Protein AF-A0AB34J7N4-F1 (afdb_monomer_lite)

Sequence (214 aa):
MLGHKPQHRGGVWRSAADDECRCRQRGPLNADFAILARRRWYDCAWAQWRAFSEVYGFDPIVTRAQAVQQPDLLATSLGLFLLWVYPRIHGKGRADAHPRSVLTNYPGAVARVLRRDHKLPTPRASTYEAEAKGLLRGYKRVYGTLALAPKRRQPMTRSLWQRIEALQPNQPLSGRSPWMSCHAHLDVVGRRLGRVLSATAHRLGEIVAYSDEI

Radius of gyration: 23.56 Å; chains: 1; bounding box: 57×58×56 Å

pLDDT: mean 72.09, std 19.29, range [25.44, 93.75]

Secondary structure (DSSP, 8-state):
---------------HHHHHT-----S---HHHHHHHHHHHHHHHHHHHHHHHHHHT--SS--HHHHHH-HHHHHHHHHHHHHHHGGG--BTTBSS--HHHHHHHTHHHHHHHHHHHS---PPPHHHHHHHHHHHHHHHHHHH-GGGGS--PPPP--HHHHHHHHTPPTTPPPTTS-----TTHHHHHHHHHHHHHHHHH---HHHHHHHHS--

Organism: Prymnesium parvum (NCBI:txid97485)

Foldseek 3Di:
DDDDDDDPDPDPPPDPLVVVPPDDDDDDDDPVNVVVNLVSLLVSLLVLLVVLCVVVVHDSQDAQVRCVVCVLVLLLSLLVSLVVCFCVDQPDVGRGHDSVCSLCRHSVSSQVCCCPVVVHDHDDSVRSVVSNVVVVVVCCVVPNPVVPPPPPPPPCDPVNLVVVVPDDAQDDDPPDGGHHCPPVVVSVVVNVVVVCCNVVVDDPVVVVVVVVVD

Structure (mmCIF, N/CA/C/O backbone):
data_AF-A0AB34J7N4-F1
#
_entry.id   AF-A0AB34J7N4-F1
#
loop_
_atom_site.group_PDB
_atom_site.id
_atom_site.type_symbol
_atom_site.label_atom_id
_atom_site.label_alt_id
_atom_site.label_comp_id
_atom_site.label_asym_id
_atom_site.label_entity_id
_atom_site.label_seq_id
_atom_site.pdbx_PDB_ins_code
_atom_site.Cartn_x
_atom_site.Cartn_y
_atom_site.Cartn_z
_atom_site.occupancy
_atom_site.B_iso_or_equiv
_atom_site.auth_seq_id
_atom_site.auth_comp_id
_atom_site.auth_asym_id
_atom_site.auth_atom_id
_atom_site.pdbx_PDB_model_num
ATOM 1 N N . MET A 1 1 ? -27.424 -25.665 -11.441 1.00 40.03 1 MET A N 1
ATOM 2 C CA . MET A 1 1 ? -26.367 -25.268 -10.488 1.00 40.03 1 MET A CA 1
ATOM 3 C C . MET A 1 1 ? -25.035 -25.349 -11.201 1.00 40.03 1 MET A C 1
ATOM 5 O O . MET A 1 1 ? -24.700 -26.443 -11.615 1.00 40.03 1 MET A O 1
ATOM 9 N N . LEU A 1 2 ? -24.340 -24.227 -11.393 1.00 28.67 2 LEU A N 1
ATOM 10 C CA . LEU A 1 2 ? -22.879 -24.118 -11.522 1.00 28.67 2 LEU A CA 1
ATOM 11 C C . LEU A 1 2 ? -22.563 -22.619 -11.624 1.00 28.67 2 LEU A C 1
ATOM 13 O O . LEU A 1 2 ? -23.075 -21.919 -12.493 1.00 28.67 2 LEU A O 1
ATOM 17 N N . GLY A 1 3 ? -21.832 -22.120 -10.628 1.00 28.59 3 GLY A N 1
ATOM 18 C CA . GLY A 1 3 ? -21.637 -20.698 -10.377 1.00 28.59 3 GLY A CA 1
ATOM 19 C C . GLY A 1 3 ? -20.692 -20.034 -11.374 1.00 28.59 3 GLY A C 1
ATOM 20 O O . GLY A 1 3 ? -19.558 -20.468 -11.568 1.00 28.59 3 GLY A O 1
ATOM 21 N N . HIS A 1 4 ? -21.148 -18.921 -11.942 1.00 25.81 4 HIS A N 1
ATOM 22 C CA . HIS A 1 4 ? -20.302 -17.960 -12.637 1.00 25.81 4 HIS A CA 1
ATOM 23 C C . HIS A 1 4 ? -19.484 -17.168 -11.603 1.00 25.81 4 HIS A C 1
ATOM 25 O O . HIS A 1 4 ? -20.021 -16.332 -10.880 1.00 25.81 4 HIS A O 1
ATOM 31 N N . LYS A 1 5 ? -18.171 -17.417 -11.528 1.00 29.12 5 LYS A N 1
ATOM 32 C CA . LYS A 1 5 ? -17.221 -16.494 -10.884 1.00 29.12 5 LYS A CA 1
ATOM 33 C C . LYS A 1 5 ? -16.986 -15.294 -11.815 1.00 29.12 5 LYS A C 1
ATOM 35 O O . LYS A 1 5 ? -16.617 -15.521 -12.970 1.00 29.12 5 LYS A O 1
ATOM 40 N N . PRO A 1 6 ? -17.124 -14.040 -11.355 1.00 28.44 6 PRO A N 1
ATOM 41 C CA . PRO A 1 6 ? -16.699 -12.892 -12.140 1.00 28.44 6 PRO A CA 1
ATOM 42 C C . PRO A 1 6 ? -15.165 -12.834 -12.184 1.00 28.44 6 PRO A C 1
ATOM 44 O O . PRO A 1 6 ? -14.475 -12.837 -11.164 1.00 28.44 6 PRO A O 1
ATOM 47 N N . GLN A 1 7 ? -14.628 -12.823 -13.404 1.00 28.67 7 GLN A N 1
ATOM 48 C CA . GLN A 1 7 ? -13.213 -12.625 -13.700 1.00 28.67 7 GLN A CA 1
ATOM 49 C C . GLN A 1 7 ? -12.843 -11.162 -13.433 1.00 28.67 7 GLN A C 1
ATOM 51 O O . GLN A 1 7 ? -13.185 -10.274 -14.214 1.00 28.67 7 GLN A O 1
ATOM 56 N N . HIS A 1 8 ? -12.107 -10.900 -12.353 1.00 25.70 8 HIS A N 1
ATOM 57 C CA . HIS A 1 8 ? -11.473 -9.601 -12.146 1.00 25.70 8 HIS A CA 1
ATOM 58 C C . HIS A 1 8 ? -10.354 -9.406 -13.180 1.00 25.70 8 HIS A C 1
ATOM 60 O O . HIS A 1 8 ? -9.261 -9.964 -13.072 1.00 25.70 8 HIS A O 1
ATOM 66 N N . ARG A 1 9 ? -10.650 -8.605 -14.209 1.00 28.89 9 ARG A N 1
ATOM 67 C CA . ARG A 1 9 ? -9.675 -8.068 -15.161 1.00 28.89 9 ARG A CA 1
ATOM 68 C C . ARG A 1 9 ? -8.726 -7.134 -14.408 1.00 28.89 9 ARG A C 1
ATOM 70 O O . ARG A 1 9 ? -9.116 -6.048 -13.993 1.00 28.89 9 ARG A O 1
ATOM 77 N N . GLY A 1 10 ? -7.473 -7.554 -14.251 1.00 26.64 10 GLY A N 1
ATOM 78 C CA . GLY A 1 10 ? -6.375 -6.707 -13.787 1.00 26.64 10 GLY A CA 1
ATOM 79 C C . GLY A 1 10 ? -6.001 -5.671 -14.845 1.00 26.64 10 GLY A C 1
ATOM 80 O O . GLY A 1 10 ? -4.992 -5.817 -15.531 1.00 26.64 10 GLY A O 1
ATOM 81 N N . GLY A 1 11 ? -6.834 -4.643 -14.997 1.00 25.44 11 GLY A N 1
ATOM 82 C CA . GLY A 1 11 ? -6.467 -3.418 -15.692 1.00 25.44 11 GLY A CA 1
ATOM 83 C C . GLY A 1 11 ? -5.431 -2.672 -14.858 1.00 25.44 11 GLY A C 1
ATOM 84 O O . GLY A 1 11 ? -5.666 -2.360 -13.692 1.00 25.44 11 GLY A O 1
ATOM 85 N N . VAL A 1 12 ? -4.268 -2.395 -15.444 1.00 28.50 12 VAL A N 1
ATOM 86 C CA . VAL A 1 12 ? -3.367 -1.368 -14.919 1.00 28.50 12 VAL A CA 1
ATOM 87 C C . VAL A 1 12 ? -4.094 -0.044 -15.115 1.00 28.50 12 VAL A C 1
ATOM 89 O O . VAL A 1 12 ? -4.053 0.536 -16.198 1.00 28.50 12 VAL A O 1
ATOM 92 N N . TRP A 1 13 ? -4.803 0.401 -14.083 1.00 25.98 13 TRP A N 1
ATOM 93 C CA . TRP A 1 13 ? -5.306 1.761 -13.995 1.00 25.98 13 TRP A CA 1
ATOM 94 C C . TRP A 1 13 ? -4.088 2.684 -13.920 1.00 25.98 13 TRP A C 1
ATOM 96 O O . TRP A 1 13 ? -3.558 2.933 -12.842 1.00 25.98 13 TRP A O 1
ATOM 106 N N . ARG A 1 14 ? -3.601 3.162 -15.070 1.00 28.23 14 ARG A N 1
ATOM 107 C CA . ARG A 1 14 ? -2.961 4.478 -15.093 1.00 28.23 14 ARG A CA 1
ATOM 108 C C . ARG A 1 14 ? -4.101 5.454 -14.883 1.00 28.23 14 ARG A C 1
ATOM 110 O O . ARG A 1 14 ? -4.866 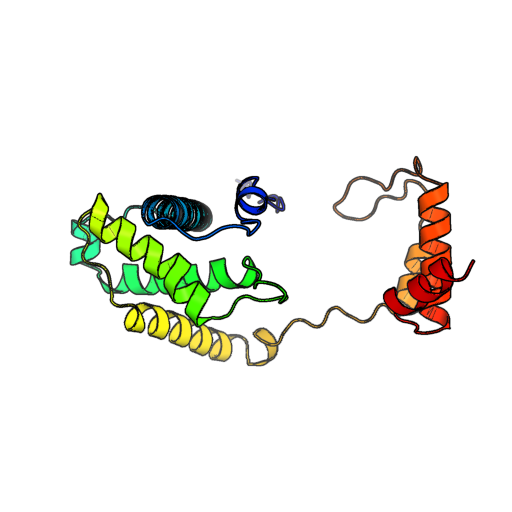5.715 -15.810 1.00 28.23 14 ARG A O 1
ATOM 117 N N . SER A 1 15 ? -4.288 5.880 -13.642 1.00 30.33 15 SER A N 1
ATOM 118 C CA . SER A 1 15 ? -5.220 6.959 -13.372 1.00 30.33 15 SER A CA 1
ATOM 119 C C . SER A 1 15 ? -4.643 8.212 -14.019 1.00 30.33 15 SER A C 1
ATOM 121 O O . SER A 1 15 ? -3.472 8.522 -13.812 1.00 30.33 15 SER A O 1
ATOM 123 N N . ALA A 1 16 ? -5.450 8.958 -14.770 1.00 28.64 16 ALA A N 1
ATOM 124 C CA . ALA A 1 16 ? -5.083 10.300 -15.224 1.00 28.64 16 ALA A CA 1
ATOM 125 C C . ALA A 1 16 ? -4.660 11.220 -14.048 1.00 28.64 16 ALA A C 1
ATOM 127 O O . ALA A 1 16 ? -3.951 12.202 -14.251 1.00 28.64 16 ALA A O 1
ATOM 128 N N . ALA A 1 17 ? -5.009 10.855 -12.804 1.00 33.09 17 ALA A N 1
ATOM 129 C CA . ALA A 1 17 ? -4.554 11.520 -11.585 1.00 33.09 17 ALA A CA 1
ATOM 130 C C . ALA A 1 17 ? -3.043 11.367 -11.298 1.00 33.09 17 ALA A C 1
ATOM 132 O O . ALA A 1 17 ? -2.474 12.206 -10.596 1.00 33.09 17 ALA A O 1
ATOM 133 N N . ASP A 1 18 ? -2.381 10.329 -11.826 1.00 34.91 18 ASP A N 1
ATOM 134 C CA . ASP A 1 18 ? -0.949 10.090 -11.589 1.00 34.91 18 ASP A CA 1
ATOM 135 C C . ASP A 1 18 ? -0.061 11.060 -12.393 1.00 34.91 18 ASP A C 1
ATOM 137 O O . ASP A 1 18 ? 1.028 11.426 -11.940 1.00 34.91 18 ASP A O 1
ATOM 141 N N . ASP A 1 19 ? -0.542 11.545 -13.545 1.00 34.56 19 ASP A N 1
ATOM 142 C CA . ASP A 1 19 ? 0.166 12.540 -14.360 1.00 34.56 19 ASP A CA 1
ATOM 143 C C . ASP A 1 19 ? -0.074 13.981 -13.869 1.00 34.56 19 ASP A C 1
ATOM 145 O O . ASP A 1 19 ? 0.845 14.805 -13.906 1.00 34.56 19 ASP A O 1
ATOM 149 N N . GLU A 1 20 ? -1.243 14.282 -13.289 1.00 35.50 20 GLU A N 1
ATOM 150 C CA . GLU A 1 20 ? -1.537 15.605 -12.704 1.00 35.50 20 GLU A CA 1
ATOM 151 C C . GLU A 1 20 ? -0.783 15.896 -11.395 1.00 35.50 20 GLU A C 1
ATOM 153 O O . GLU A 1 20 ? -0.641 17.055 -10.994 1.00 35.50 20 GLU A O 1
ATOM 158 N N . CYS A 1 21 ? -0.238 14.873 -10.732 1.00 36.84 21 CYS A N 1
ATOM 159 C CA . CYS A 1 21 ? 0.525 15.030 -9.491 1.00 36.84 21 CYS A CA 1
ATOM 160 C C . CYS A 1 21 ? 2.026 15.337 -9.696 1.00 36.84 21 CYS A C 1
ATOM 162 O O . CYS A 1 21 ? 2.768 15.476 -8.714 1.00 36.84 21 CYS A O 1
ATOM 164 N N . ARG A 1 22 ? 2.504 15.524 -10.939 1.00 35.69 22 ARG A N 1
ATOM 165 C CA . ARG A 1 22 ? 3.857 16.054 -11.213 1.00 35.69 22 ARG A CA 1
ATOM 166 C C . ARG A 1 22 ? 3.900 17.578 -11.086 1.00 35.69 22 ARG A C 1
ATOM 168 O O . ARG A 1 22 ? 3.893 18.312 -12.070 1.00 35.69 22 ARG A O 1
ATOM 175 N N . CYS A 1 23 ? 4.045 18.076 -9.860 1.00 35.78 23 CYS A N 1
ATOM 176 C CA . CYS A 1 23 ? 4.355 19.489 -9.632 1.00 35.78 23 CYS A CA 1
ATOM 177 C C . CYS A 1 23 ? 5.771 19.843 -10.136 1.00 35.78 23 CYS A C 1
ATOM 179 O O . CYS A 1 23 ? 6.780 19.579 -9.475 1.00 35.78 23 CYS A O 1
ATOM 181 N N . ARG A 1 24 ? 5.827 20.482 -11.309 1.00 33.22 24 ARG A N 1
ATOM 182 C CA . ARG A 1 24 ? 6.970 21.238 -11.845 1.00 33.22 24 ARG A CA 1
ATOM 183 C C . ARG A 1 24 ? 7.230 22.457 -10.939 1.00 33.22 24 ARG A C 1
ATOM 185 O O . ARG A 1 24 ? 6.305 23.195 -10.623 1.00 33.22 24 ARG A O 1
ATOM 192 N N . GLN A 1 25 ? 8.473 22.653 -10.492 1.00 42.25 25 GLN A N 1
ATOM 193 C CA . GLN A 1 25 ? 8.900 23.808 -9.682 1.00 42.25 25 GLN A CA 1
ATOM 194 C C . GLN A 1 25 ? 9.190 25.038 -10.556 1.00 42.25 25 GLN A C 1
ATOM 196 O O . GLN A 1 25 ? 9.838 24.872 -11.588 1.00 42.25 25 GLN A O 1
ATOM 201 N N . ARG A 1 26 ? 8.820 26.245 -10.085 1.00 34.06 26 ARG A N 1
ATOM 202 C CA . ARG A 1 26 ? 9.598 27.513 -10.139 1.00 34.06 26 ARG A CA 1
ATOM 203 C C . ARG A 1 26 ? 8.819 28.662 -9.458 1.00 34.06 26 ARG A C 1
ATOM 205 O O . ARG A 1 26 ? 7.656 28.859 -9.779 1.00 34.06 26 ARG A O 1
ATOM 212 N N . GLY A 1 27 ? 9.476 29.427 -8.574 1.00 33.66 27 GLY A N 1
ATOM 213 C CA . GLY A 1 27 ? 9.017 30.740 -8.069 1.00 33.66 27 GLY A CA 1
ATOM 214 C C . GLY A 1 27 ? 8.740 30.831 -6.552 1.00 33.66 27 GLY A C 1
ATOM 215 O O . GLY A 1 27 ? 8.373 29.818 -5.953 1.00 33.66 27 GLY A O 1
ATOM 216 N N . PRO A 1 28 ? 8.935 32.011 -5.915 1.00 41.91 28 PRO A N 1
ATOM 217 C CA . PRO A 1 28 ? 8.739 32.200 -4.476 1.00 41.91 28 PRO A CA 1
ATOM 218 C C . PRO A 1 28 ? 7.260 32.008 -4.103 1.00 41.91 28 PRO A C 1
ATOM 220 O O . PRO A 1 28 ? 6.355 32.482 -4.784 1.00 41.91 28 PRO A O 1
ATOM 223 N N . LEU A 1 29 ? 7.022 31.232 -3.045 1.00 46.34 29 LEU A N 1
ATOM 224 C CA . LEU A 1 29 ? 5.713 30.688 -2.682 1.00 46.34 29 LEU A CA 1
ATOM 225 C C . LEU A 1 29 ? 4.870 31.721 -1.917 1.00 46.34 29 LEU A C 1
ATOM 227 O O . LEU A 1 29 ? 5.058 31.895 -0.715 1.00 46.34 29 LEU A O 1
ATOM 231 N N . ASN A 1 30 ? 3.894 32.347 -2.580 1.00 53.34 30 ASN A N 1
ATOM 232 C CA . ASN A 1 30 ? 2.809 33.049 -1.882 1.00 53.34 30 ASN A CA 1
ATOM 233 C C . ASN A 1 30 ? 1.938 32.043 -1.102 1.00 53.34 30 ASN A C 1
ATOM 235 O O . ASN A 1 30 ? 1.730 30.906 -1.544 1.00 53.34 30 ASN A O 1
ATOM 239 N N . ALA A 1 31 ? 1.403 32.467 0.049 1.00 55.25 31 ALA A N 1
ATOM 240 C CA . ALA A 1 31 ? 0.595 31.635 0.949 1.00 55.25 31 ALA A CA 1
ATOM 241 C C . ALA A 1 31 ? -0.600 30.963 0.241 1.00 55.25 31 ALA A C 1
ATOM 243 O O . ALA A 1 31 ? -0.905 29.798 0.508 1.00 55.25 31 ALA A O 1
ATOM 244 N N . ASP A 1 32 ? -1.201 31.642 -0.736 1.00 50.91 32 ASP A N 1
ATOM 245 C CA . ASP A 1 32 ? -2.336 31.134 -1.511 1.00 50.91 32 ASP A CA 1
ATOM 246 C C . ASP A 1 32 ? -1.972 29.929 -2.389 1.00 50.91 32 ASP A C 1
ATOM 248 O O . ASP A 1 32 ? -2.720 28.949 -2.449 1.00 50.91 32 ASP A O 1
ATOM 252 N N . PHE A 1 33 ? -0.779 29.916 -2.997 1.00 51.59 33 PHE A N 1
ATOM 253 C CA . PHE A 1 33 ? -0.300 28.751 -3.750 1.00 51.59 33 PHE A CA 1
ATOM 254 C C . PHE A 1 33 ? -0.035 27.558 -2.835 1.00 51.59 33 PHE A C 1
ATOM 256 O O . PHE A 1 33 ? -0.322 26.421 -3.209 1.00 51.59 33 PHE A O 1
ATOM 263 N N . ALA A 1 34 ? 0.472 27.796 -1.623 1.00 57.38 34 ALA A N 1
ATOM 264 C CA . ALA A 1 34 ? 0.667 26.736 -0.642 1.00 57.38 34 ALA A CA 1
ATOM 265 C C . ALA A 1 34 ? -0.674 26.138 -0.179 1.00 57.38 34 ALA A C 1
ATOM 267 O O . ALA A 1 34 ? -0.771 24.921 -0.007 1.00 57.38 34 ALA A O 1
ATOM 268 N N . ILE A 1 35 ? -1.719 26.961 -0.029 1.00 61.50 35 ILE A N 1
ATOM 269 C CA . ILE A 1 35 ? -3.082 26.513 0.294 1.00 61.50 35 ILE A CA 1
ATOM 270 C C . ILE A 1 35 ? -3.661 25.675 -0.852 1.00 61.50 35 ILE A C 1
ATOM 272 O O . ILE A 1 35 ? -4.155 24.570 -0.608 1.00 61.50 35 ILE A O 1
ATOM 276 N N . LEU A 1 36 ? -3.554 26.145 -2.098 1.00 58.59 36 LEU A N 1
ATOM 277 C CA . LEU A 1 36 ? -4.050 25.434 -3.283 1.00 58.59 36 LEU A CA 1
ATOM 278 C C . LEU A 1 36 ? -3.304 24.116 -3.533 1.00 58.59 36 LEU A C 1
ATOM 280 O O . LEU A 1 36 ? -3.936 23.087 -3.775 1.00 58.59 36 LEU A O 1
ATOM 284 N N . ALA A 1 37 ? -1.975 24.113 -3.414 1.00 60.88 37 ALA A N 1
ATOM 285 C CA . ALA A 1 37 ? -1.163 22.902 -3.532 1.00 60.88 37 ALA A CA 1
ATOM 286 C C . ALA A 1 37 ? -1.525 21.878 -2.446 1.00 60.88 37 ALA A C 1
ATOM 288 O O . ALA A 1 37 ? -1.657 20.685 -2.720 1.00 60.88 37 ALA A O 1
ATOM 289 N N . ARG A 1 38 ? -1.753 22.348 -1.215 1.00 66.69 38 ARG A N 1
ATOM 290 C CA . ARG A 1 38 ? -2.167 21.494 -0.100 1.00 66.69 38 ARG A CA 1
ATOM 291 C C . ARG A 1 38 ? -3.582 20.943 -0.303 1.00 66.69 38 ARG A C 1
ATOM 293 O O . ARG A 1 38 ? -3.811 19.782 0.023 1.00 66.69 38 ARG A O 1
ATOM 300 N N . ARG A 1 39 ? -4.502 21.728 -0.875 1.00 71.69 39 ARG A N 1
ATOM 301 C CA . ARG A 1 39 ? -5.857 21.284 -1.250 1.00 71.69 39 ARG A CA 1
ATOM 302 C C . ARG A 1 39 ? -5.820 20.184 -2.310 1.00 71.69 39 ARG A C 1
ATOM 304 O O . ARG A 1 39 ? -6.368 19.117 -2.066 1.00 71.69 39 ARG A O 1
ATOM 311 N N . ARG A 1 40 ? -5.056 20.382 -3.390 1.00 75.50 40 ARG A N 1
ATOM 312 C CA . ARG A 1 40 ? -4.841 19.358 -4.431 1.00 75.50 40 ARG A CA 1
ATOM 313 C C . ARG A 1 40 ? -4.317 18.038 -3.867 1.00 75.50 40 ARG A C 1
ATOM 315 O O . ARG A 1 40 ? -4.739 16.969 -4.295 1.00 75.50 40 ARG A O 1
ATOM 322 N N . TRP A 1 41 ? -3.414 18.093 -2.889 1.00 76.12 41 TRP A N 1
ATOM 323 C CA . TRP A 1 41 ? -2.930 16.882 -2.225 1.00 76.12 41 TRP A CA 1
ATOM 324 C C . TRP A 1 41 ? -3.996 16.188 -1.375 1.00 76.12 41 TRP A C 1
ATOM 326 O O . TRP A 1 41 ? -4.046 14.960 -1.389 1.00 76.12 41 TRP A O 1
ATOM 336 N N . TYR A 1 42 ? -4.857 16.931 -0.670 1.00 84.12 42 TYR A N 1
ATOM 337 C CA . TYR A 1 42 ? -6.001 16.333 0.029 1.00 84.12 42 TYR A CA 1
ATOM 338 C C . TYR A 1 42 ? -6.949 15.633 -0.944 1.00 84.12 42 TYR A C 1
ATOM 340 O O . TYR A 1 42 ? -7.356 14.506 -0.673 1.00 84.12 42 TYR A O 1
ATOM 348 N N . ASP A 1 43 ? -7.237 16.264 -2.082 1.00 84.88 43 ASP A N 1
ATOM 349 C CA . ASP A 1 43 ? -8.128 15.708 -3.101 1.00 84.88 43 ASP A CA 1
ATOM 350 C C . ASP A 1 43 ? -7.551 14.414 -3.701 1.00 84.88 43 ASP A C 1
ATOM 352 O O . ASP A 1 43 ? -8.261 13.415 -3.816 1.00 84.88 43 ASP A O 1
ATOM 356 N N . CYS A 1 44 ? -6.245 14.381 -3.989 1.00 85.62 44 CYS A N 1
ATOM 357 C CA . CYS A 1 44 ? -5.560 13.176 -4.467 1.00 85.62 44 CYS A CA 1
ATOM 358 C C . CYS A 1 44 ? -5.548 12.052 -3.414 1.00 85.62 44 CYS A C 1
ATOM 360 O O . CYS A 1 44 ? -5.900 10.910 -3.715 1.00 85.62 44 CYS A O 1
ATOM 362 N N . ALA A 1 45 ? -5.210 12.365 -2.159 1.00 88.50 45 ALA A N 1
ATOM 363 C CA . ALA A 1 45 ? -5.237 11.383 -1.074 1.00 88.50 45 ALA A CA 1
ATOM 364 C C . ALA A 1 45 ? -6.647 10.809 -0.855 1.00 88.50 45 ALA A C 1
ATOM 366 O O . ALA A 1 45 ? -6.799 9.610 -0.617 1.00 88.50 45 ALA A O 1
ATOM 367 N N . TRP A 1 46 ? -7.676 11.649 -0.974 1.00 90.56 46 TRP A N 1
ATOM 368 C CA . TRP A 1 46 ? -9.072 11.240 -0.866 1.00 90.56 46 TRP A CA 1
ATOM 369 C C . TRP A 1 46 ? -9.534 10.398 -2.062 1.00 90.56 46 TRP A C 1
ATOM 371 O O . TRP A 1 46 ? -10.244 9.412 -1.875 1.00 90.56 46 TRP A O 1
ATOM 381 N N . ALA A 1 47 ? -9.096 10.720 -3.281 1.00 89.38 47 ALA A N 1
ATOM 382 C CA . ALA A 1 47 ? -9.359 9.894 -4.460 1.00 89.38 47 ALA A CA 1
ATOM 383 C C . ALA A 1 47 ? -8.756 8.486 -4.311 1.00 89.38 47 ALA A C 1
ATOM 385 O O . ALA A 1 47 ? -9.438 7.493 -4.561 1.00 89.38 47 ALA A O 1
ATOM 386 N N . GLN A 1 48 ? -7.515 8.392 -3.823 1.00 90.25 48 GLN A N 1
ATOM 387 C CA . GLN A 1 48 ? -6.865 7.110 -3.530 1.00 90.25 48 GLN A CA 1
ATOM 388 C C . GLN A 1 48 ? -7.590 6.334 -2.421 1.00 90.25 48 GLN A C 1
ATOM 390 O O . GLN A 1 48 ? -7.720 5.116 -2.510 1.00 90.25 48 GLN A O 1
ATOM 395 N N . TRP A 1 49 ? -8.097 7.025 -1.395 1.00 92.44 49 TRP A N 1
ATOM 396 C CA . TRP A 1 49 ? -8.913 6.405 -0.349 1.00 92.44 49 TRP A CA 1
ATOM 397 C C . TRP A 1 49 ? -10.208 5.809 -0.904 1.00 92.44 49 TRP A C 1
ATOM 399 O O . TRP A 1 49 ? -10.511 4.661 -0.604 1.00 92.44 49 TRP A O 1
ATOM 409 N N . ARG A 1 50 ? -10.927 6.524 -1.778 1.00 92.12 50 ARG A N 1
ATOM 410 C CA . ARG A 1 50 ? -12.131 5.976 -2.427 1.00 92.12 50 ARG A CA 1
ATOM 411 C C . ARG A 1 50 ? -11.821 4.758 -3.290 1.00 92.12 50 ARG A C 1
ATOM 413 O O . ARG A 1 50 ? -12.537 3.769 -3.201 1.00 92.12 50 ARG A O 1
ATOM 420 N N . ALA A 1 51 ? -10.743 4.810 -4.072 1.00 90.31 51 ALA A N 1
ATOM 421 C CA . ALA A 1 51 ? -10.310 3.672 -4.881 1.00 90.31 51 ALA A CA 1
ATOM 422 C C . ALA A 1 51 ? -9.959 2.454 -4.007 1.00 90.31 51 ALA A C 1
ATOM 424 O O . ALA A 1 51 ? -10.283 1.320 -4.348 1.00 90.31 51 ALA A O 1
ATOM 425 N N . PHE A 1 52 ? -9.323 2.679 -2.854 1.00 92.75 52 PHE A N 1
ATOM 426 C CA . PHE A 1 52 ? -9.088 1.634 -1.862 1.00 92.75 52 PHE A CA 1
ATOM 427 C C . PHE A 1 52 ? -10.409 1.067 -1.320 1.00 92.75 52 PHE A C 1
ATOM 429 O O . PHE A 1 52 ? -10.606 -0.145 -1.358 1.00 92.75 52 PHE A O 1
ATOM 436 N N . SER A 1 53 ? -11.332 1.919 -0.880 1.00 90.06 53 SER A N 1
ATOM 437 C CA . SER A 1 53 ? -12.642 1.510 -0.361 1.00 90.06 53 SER A CA 1
ATOM 438 C C . SER A 1 53 ? -13.458 0.687 -1.357 1.00 90.06 53 SER A C 1
ATOM 440 O O . SER A 1 53 ? -14.026 -0.338 -0.986 1.00 90.06 53 SER A O 1
ATOM 442 N N . GLU A 1 54 ? -13.435 1.070 -2.632 1.00 90.69 54 GLU A N 1
ATOM 443 C CA . GLU A 1 54 ? -14.091 0.341 -3.718 1.00 90.69 54 GLU A CA 1
ATOM 444 C C . GLU A 1 54 ? -13.507 -1.067 -3.906 1.00 90.69 54 GLU A C 1
ATOM 446 O O . GLU A 1 54 ? -14.250 -2.043 -3.990 1.00 90.69 54 GLU A O 1
ATOM 451 N N . VAL A 1 55 ? -12.175 -1.203 -3.902 1.00 90.19 55 VAL A N 1
ATOM 452 C CA . VAL A 1 55 ? -11.495 -2.501 -4.072 1.00 90.19 55 VAL A CA 1
ATOM 453 C C . VAL A 1 55 ? -11.823 -3.478 -2.941 1.00 90.19 55 VAL A C 1
ATOM 455 O O . VAL A 1 55 ? -11.933 -4.679 -3.185 1.00 90.19 55 VAL A O 1
ATOM 458 N N . TYR A 1 56 ? -11.957 -2.980 -1.713 1.00 85.50 56 TYR A N 1
ATOM 459 C CA . TYR A 1 56 ? -12.224 -3.806 -0.532 1.00 85.50 56 TYR A CA 1
ATOM 460 C C . TYR A 1 56 ? -13.708 -3.849 -0.138 1.00 85.50 56 TYR A C 1
ATOM 462 O O . TYR A 1 56 ? -14.047 -4.497 0.849 1.00 85.50 56 TYR A O 1
ATOM 470 N N . GLY A 1 57 ? -14.587 -3.209 -0.916 1.00 83.75 57 GLY A N 1
ATOM 471 C CA . GLY A 1 57 ? -16.038 -3.299 -0.762 1.00 83.75 57 GLY A CA 1
ATOM 472 C C . GLY A 1 57 ? -16.581 -2.679 0.526 1.00 83.75 57 GLY A C 1
ATOM 473 O O . GLY A 1 57 ? -17.525 -3.221 1.097 1.00 83.75 57 GLY A O 1
ATOM 474 N N . PHE A 1 58 ? -15.999 -1.574 1.000 1.00 83.19 58 PHE A N 1
ATOM 475 C CA . PHE A 1 58 ? -16.512 -0.847 2.167 1.00 83.19 58 PHE A CA 1
ATOM 476 C C . PHE A 1 58 ? -16.802 0.622 1.837 1.00 83.19 58 PHE A C 1
ATOM 478 O O . PHE A 1 58 ? -16.256 1.171 0.883 1.00 83.19 58 PHE A O 1
ATOM 485 N N . ASP A 1 59 ? -17.670 1.264 2.621 1.00 81.44 59 ASP A N 1
ATOM 486 C CA . ASP A 1 59 ? -18.007 2.677 2.425 1.00 81.44 59 ASP A CA 1
ATOM 487 C C . ASP A 1 59 ? -16.817 3.574 2.829 1.00 81.44 59 ASP A C 1
ATOM 489 O O . ASP A 1 59 ? -16.359 3.498 3.977 1.00 81.44 59 ASP A O 1
ATOM 493 N N . PRO A 1 60 ? -16.288 4.434 1.933 1.00 78.31 60 PRO A N 1
ATOM 494 C CA . PRO A 1 60 ? -15.211 5.365 2.275 1.00 78.31 60 PRO A CA 1
ATOM 495 C C . PRO A 1 60 ? -15.572 6.330 3.410 1.00 78.31 60 PRO A C 1
ATOM 497 O O . PRO A 1 60 ? -14.662 6.873 4.051 1.00 78.31 60 PRO A O 1
ATOM 500 N N . ILE A 1 61 ? -16.862 6.562 3.663 1.00 78.25 61 ILE A N 1
ATOM 501 C CA . ILE A 1 61 ? -17.348 7.381 4.770 1.00 78.25 61 ILE A CA 1
ATOM 502 C C . ILE A 1 61 ? -17.931 6.447 5.832 1.00 78.25 61 ILE A C 1
ATOM 504 O O . ILE A 1 61 ? -19.092 6.055 5.792 1.00 78.25 61 ILE A O 1
ATOM 508 N N . VAL A 1 62 ? -17.123 6.123 6.841 1.00 73.69 62 VAL A N 1
ATOM 509 C CA . VAL A 1 62 ? -17.614 5.405 8.025 1.00 73.69 62 VAL A CA 1
ATOM 510 C C . VAL A 1 62 ? -18.622 6.295 8.756 1.00 73.69 62 VAL A C 1
ATOM 512 O O . VAL A 1 62 ? -18.337 7.461 9.042 1.00 73.69 62 VAL A O 1
ATOM 515 N N . THR A 1 63 ? -19.803 5.766 9.084 1.00 73.88 63 THR A N 1
ATOM 516 C CA . THR A 1 63 ? -20.832 6.548 9.787 1.00 73.88 63 THR A CA 1
ATOM 517 C C . THR A 1 63 ? -20.324 6.951 11.174 1.00 73.88 63 THR A C 1
ATOM 519 O O . THR A 1 63 ? -19.638 6.179 11.841 1.00 73.88 63 THR A O 1
ATOM 522 N N . ARG A 1 64 ? -20.696 8.137 11.676 1.00 68.38 64 ARG A N 1
ATOM 523 C CA . ARG A 1 64 ? -20.262 8.609 13.007 1.00 68.38 64 ARG A CA 1
ATOM 524 C C . ARG A 1 64 ? -20.591 7.626 14.134 1.00 68.38 64 ARG A C 1
ATOM 526 O O . ARG A 1 64 ? -19.767 7.437 15.020 1.00 68.38 64 ARG A O 1
ATOM 533 N N . ALA A 1 65 ? -21.752 6.974 14.070 1.00 72.44 65 ALA A N 1
ATOM 534 C CA . ALA A 1 65 ? -22.139 5.925 15.014 1.00 72.44 65 ALA A CA 1
ATOM 535 C C . ALA A 1 65 ? -21.163 4.734 14.987 1.00 72.44 65 ALA A C 1
ATOM 537 O O . ALA A 1 65 ? -20.704 4.296 16.037 1.00 72.44 65 ALA A O 1
ATOM 538 N N . GLN A 1 66 ? -20.769 4.280 13.794 1.00 72.19 66 GLN A N 1
ATOM 539 C CA . GLN A 1 66 ? -19.800 3.194 13.614 1.00 72.19 66 GLN A CA 1
ATOM 540 C C . GLN A 1 66 ? -18.400 3.602 14.085 1.00 72.19 66 GLN A C 1
ATOM 542 O O . GLN A 1 66 ? -17.737 2.829 14.764 1.00 72.19 66 GLN A O 1
ATOM 547 N N . ALA A 1 67 ? -17.967 4.832 13.798 1.00 72.81 67 ALA A N 1
ATOM 548 C CA . ALA A 1 67 ? -16.659 5.332 14.225 1.00 72.81 67 ALA A CA 1
ATOM 549 C C . ALA A 1 67 ? -16.537 5.471 15.753 1.00 72.81 67 ALA A C 1
ATOM 551 O O . ALA A 1 67 ? -15.447 5.315 16.297 1.00 72.81 67 ALA A O 1
ATOM 552 N N . VAL A 1 68 ? -17.641 5.767 16.448 1.00 74.00 68 VAL A N 1
ATOM 553 C CA . VAL A 1 68 ? -17.679 5.805 17.920 1.00 74.00 68 VAL A CA 1
ATOM 554 C C . VAL A 1 68 ? -17.713 4.395 18.508 1.00 74.00 68 VAL A C 1
ATOM 556 O O . VAL A 1 68 ? -17.041 4.141 19.501 1.00 74.00 68 VAL A O 1
ATOM 559 N N . GLN A 1 69 ? -18.470 3.480 17.901 1.00 80.00 69 GLN A N 1
ATOM 560 C CA . GLN A 1 69 ? -18.583 2.100 18.379 1.00 80.00 69 GLN A CA 1
ATOM 561 C C . GLN A 1 69 ? -17.330 1.261 18.091 1.00 80.00 69 GLN A C 1
ATOM 563 O O . GLN A 1 69 ? -17.029 0.340 18.844 1.00 80.00 69 GLN A O 1
ATOM 568 N N . GLN A 1 70 ? -16.609 1.559 17.008 1.00 78.50 70 GLN A N 1
ATOM 569 C CA . GLN A 1 70 ? -15.456 0.789 16.535 1.00 78.50 70 GLN A CA 1
ATOM 570 C C . GLN A 1 70 ? -14.305 1.724 16.118 1.00 78.50 70 GLN A C 1
ATOM 572 O O . GLN A 1 70 ? -13.961 1.808 14.934 1.00 78.50 70 GLN A O 1
ATOM 577 N N . PRO A 1 71 ? -13.684 2.439 17.075 1.00 72.81 71 PRO A N 1
ATOM 578 C CA . PRO A 1 71 ? -12.586 3.362 16.780 1.00 72.81 71 PRO A CA 1
ATOM 579 C C . PRO A 1 71 ? -11.365 2.647 16.178 1.00 72.81 71 PRO A C 1
ATOM 581 O O . PRO A 1 71 ? -10.666 3.209 15.328 1.00 72.81 71 PRO A O 1
ATOM 584 N N . ASP A 1 72 ? -11.146 1.390 16.564 1.00 84.19 72 ASP A N 1
ATOM 585 C CA . ASP A 1 72 ? -10.021 0.577 16.102 1.00 84.19 72 ASP A CA 1
ATOM 586 C C . ASP A 1 72 ? -10.147 0.215 14.620 1.00 84.19 72 ASP A C 1
ATOM 588 O O . ASP A 1 72 ? -9.157 0.223 13.891 1.00 84.19 72 ASP A O 1
ATOM 592 N N . LEU A 1 73 ? -11.374 0.011 14.127 1.00 84.94 73 LEU A N 1
ATOM 593 C CA . LEU A 1 73 ? -11.618 -0.346 12.730 1.00 84.94 73 LEU A CA 1
ATOM 594 C C . LEU A 1 73 ? -11.132 0.749 11.775 1.00 84.94 73 LEU A C 1
ATOM 596 O O . LEU A 1 73 ? -10.550 0.452 10.728 1.00 84.94 73 LEU A O 1
ATOM 600 N N . LEU A 1 74 ? -11.301 2.020 12.148 1.00 86.94 74 LEU A N 1
ATOM 601 C CA . LEU A 1 74 ? -10.783 3.139 11.363 1.00 86.94 74 LEU A CA 1
ATOM 602 C C . LEU A 1 74 ? -9.247 3.180 11.386 1.00 86.94 74 LEU A C 1
ATOM 604 O O . LEU A 1 74 ? -8.626 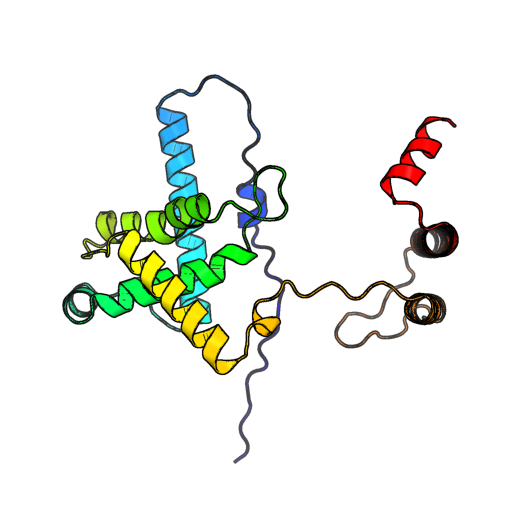3.450 10.356 1.00 86.94 74 LEU A O 1
ATOM 608 N N . ALA A 1 75 ? -8.619 2.888 12.529 1.00 88.69 75 ALA A N 1
ATOM 609 C CA . ALA A 1 75 ? -7.161 2.831 12.640 1.00 88.69 75 ALA A CA 1
ATOM 610 C C . ALA A 1 75 ? -6.573 1.694 11.791 1.00 88.69 75 ALA A C 1
ATOM 612 O O . ALA A 1 75 ? -5.635 1.929 11.023 1.00 88.69 75 ALA A O 1
ATOM 613 N N . THR A 1 76 ? -7.161 0.499 11.858 1.00 90.69 76 THR A N 1
ATOM 614 C CA . THR A 1 76 ? -6.756 -0.651 11.044 1.00 90.69 76 THR A CA 1
ATOM 615 C C . THR A 1 76 ? -6.982 -0.382 9.556 1.00 90.69 76 THR A C 1
ATOM 617 O O . THR A 1 76 ? -6.096 -0.661 8.748 1.00 90.69 76 THR A O 1
ATOM 620 N N . SER A 1 77 ? -8.103 0.239 9.175 1.00 90.44 77 SER A N 1
ATOM 621 C CA . SER A 1 77 ? -8.389 0.592 7.773 1.00 90.44 77 SER A CA 1
ATOM 622 C C . SER A 1 77 ? -7.387 1.609 7.219 1.00 90.44 77 SER A C 1
ATOM 624 O O . SER A 1 77 ? -6.891 1.446 6.105 1.00 90.44 77 SER A O 1
ATOM 626 N N . LEU A 1 78 ? -7.016 2.625 8.007 1.00 91.62 78 LEU A N 1
ATOM 627 C CA . LEU A 1 78 ? -5.959 3.577 7.644 1.00 91.62 78 LEU A CA 1
ATOM 628 C C . LEU A 1 78 ? -4.575 2.908 7.571 1.00 91.62 78 LEU A C 1
ATOM 630 O O . LEU A 1 78 ? -3.764 3.266 6.713 1.00 91.62 78 LEU A O 1
ATOM 634 N N . GLY A 1 79 ? -4.306 1.924 8.434 1.00 91.62 79 GLY A N 1
ATOM 635 C CA . GLY A 1 79 ? -3.091 1.108 8.393 1.00 91.62 79 GLY A CA 1
ATOM 636 C C . GLY A 1 79 ? -3.012 0.230 7.138 1.00 91.62 79 GLY A C 1
ATOM 637 O O . GLY A 1 79 ? -1.975 0.188 6.475 1.00 91.62 79 GLY A O 1
ATOM 638 N N . LEU A 1 80 ? -4.117 -0.412 6.752 1.00 92.56 80 LEU A N 1
ATOM 639 C CA . LEU A 1 80 ? -4.232 -1.166 5.499 1.00 92.56 80 LEU A CA 1
ATOM 640 C C . LEU A 1 80 ? -4.093 -0.256 4.279 1.00 92.56 80 LEU A C 1
ATOM 642 O O . LEU A 1 80 ? -3.373 -0.592 3.338 1.00 92.56 80 LEU A O 1
ATOM 646 N N . PHE A 1 81 ? -4.712 0.922 4.317 1.00 93.75 81 PHE A N 1
ATOM 647 C CA . PHE A 1 81 ? -4.578 1.914 3.259 1.00 93.75 81 PHE A CA 1
ATOM 648 C C . PHE A 1 81 ? -3.136 2.393 3.090 1.00 93.75 81 PHE A C 1
ATOM 650 O O . PHE A 1 81 ? -2.676 2.527 1.958 1.00 93.75 81 PHE A O 1
ATOM 657 N N . LEU A 1 82 ? -2.382 2.577 4.181 1.00 92.94 82 LEU A N 1
ATOM 658 C CA . LEU A 1 82 ? -0.951 2.881 4.106 1.00 92.94 82 LEU A CA 1
ATOM 659 C C . LEU A 1 82 ? -0.188 1.798 3.331 1.00 92.94 82 LEU A C 1
ATOM 661 O O . LEU A 1 82 ? 0.594 2.119 2.436 1.00 92.94 82 LEU A O 1
ATOM 665 N N . LEU A 1 83 ? -0.417 0.525 3.664 1.00 91.38 83 LEU A N 1
ATOM 666 C CA . LEU A 1 83 ? 0.239 -0.608 3.002 1.00 91.38 83 LEU A CA 1
ATOM 667 C C . LEU A 1 83 ? -0.179 -0.741 1.534 1.00 91.38 83 LEU A C 1
ATOM 669 O O . LEU A 1 83 ? 0.633 -1.124 0.693 1.00 91.38 83 LEU A O 1
ATOM 673 N N . TRP A 1 84 ? -1.424 -0.390 1.217 1.00 91.69 84 TRP A N 1
ATOM 674 C CA . TRP A 1 84 ? -1.936 -0.378 -0.146 1.00 91.69 84 TRP A CA 1
ATOM 675 C C . TRP A 1 84 ? -1.340 0.775 -0.966 1.00 91.69 84 TRP A C 1
ATOM 677 O O . TRP A 1 84 ? -0.904 0.567 -2.096 1.00 91.69 84 TRP A O 1
ATOM 687 N N . VAL A 1 85 ? -1.271 1.989 -0.423 1.00 90.12 85 VAL A N 1
ATOM 688 C CA . VAL A 1 85 ? -0.842 3.164 -1.192 1.00 90.12 85 VAL A CA 1
ATOM 689 C C . VAL A 1 85 ? 0.679 3.229 -1.362 1.00 90.12 85 VAL A C 1
ATOM 691 O O . VAL A 1 85 ? 1.158 3.639 -2.414 1.00 90.12 85 VAL A O 1
ATOM 694 N N . TYR A 1 86 ? 1.452 2.770 -0.370 1.00 86.94 86 TYR A N 1
ATOM 695 C CA . TYR A 1 86 ? 2.918 2.847 -0.370 1.00 86.94 86 TYR A CA 1
ATOM 696 C C . TYR A 1 86 ? 3.600 2.353 -1.666 1.00 86.94 86 TYR A C 1
ATOM 698 O O . TYR A 1 86 ? 4.360 3.130 -2.242 1.00 86.94 86 TYR A O 1
ATOM 706 N N . PRO A 1 87 ? 3.323 1.139 -2.190 1.00 83.19 87 PRO A N 1
ATOM 707 C CA . PRO A 1 87 ? 3.971 0.639 -3.409 1.00 83.19 87 PRO A CA 1
ATOM 708 C C . PRO A 1 87 ? 3.564 1.376 -4.695 1.00 83.19 87 PRO A C 1
ATOM 710 O O . PRO A 1 87 ? 4.150 1.127 -5.745 1.00 83.19 87 PRO A O 1
ATOM 713 N N . ARG A 1 88 ? 2.545 2.242 -4.642 1.00 85.25 88 ARG A N 1
ATOM 714 C CA . ARG A 1 88 ? 2.044 3.007 -5.794 1.00 85.25 88 ARG A CA 1
ATOM 715 C C . ARG A 1 88 ? 2.660 4.404 -5.887 1.00 85.25 88 ARG A C 1
ATOM 717 O O . ARG A 1 88 ? 2.462 5.084 -6.886 1.00 85.25 88 ARG A O 1
ATOM 724 N N . ILE A 1 89 ? 3.387 4.846 -4.858 1.00 79.56 89 ILE A N 1
ATOM 725 C CA . ILE A 1 89 ? 3.896 6.216 -4.766 1.00 79.56 89 ILE A CA 1
ATOM 726 C C . ILE A 1 89 ? 5.405 6.241 -4.990 1.00 79.56 89 ILE A C 1
ATOM 728 O O . ILE A 1 89 ? 6.174 5.571 -4.301 1.00 79.56 89 ILE A O 1
ATOM 732 N N . HIS A 1 90 ? 5.834 7.124 -5.886 1.00 73.06 90 HIS A N 1
ATOM 733 C CA . HIS A 1 90 ? 7.243 7.366 -6.167 1.00 73.06 90 HIS A CA 1
ATOM 734 C C . HIS A 1 90 ? 7.778 8.588 -5.416 1.00 73.06 90 HIS A C 1
ATOM 736 O O . HIS A 1 90 ? 7.089 9.595 -5.229 1.00 73.06 90 HIS A O 1
ATOM 742 N N . GLY A 1 91 ? 9.030 8.500 -4.967 1.00 71.06 91 GLY A N 1
ATOM 743 C CA . GLY A 1 91 ? 9.726 9.613 -4.331 1.00 71.06 91 GLY A CA 1
ATOM 744 C C . GLY A 1 91 ? 10.277 10.598 -5.362 1.00 71.06 91 GLY A C 1
ATOM 745 O O . GLY A 1 91 ? 10.569 10.239 -6.502 1.00 71.06 91 GLY A O 1
ATOM 746 N N . LYS A 1 92 ? 10.493 11.858 -4.966 1.00 66.94 92 LYS A N 1
ATOM 747 C CA . LYS A 1 92 ? 11.166 12.835 -5.836 1.00 66.94 92 LYS A CA 1
ATOM 748 C C . LYS A 1 92 ? 12.600 12.363 -6.114 1.00 66.94 92 LYS A C 1
ATOM 750 O O . LYS A 1 92 ? 13.434 12.374 -5.212 1.00 66.94 92 LYS A O 1
ATOM 755 N N . GLY A 1 93 ? 12.863 11.923 -7.345 1.00 61.25 93 GLY A N 1
ATOM 756 C CA . GLY A 1 93 ? 14.170 11.398 -7.759 1.00 61.25 93 GLY A CA 1
ATOM 757 C C . GLY A 1 93 ? 14.546 10.049 -7.132 1.00 61.25 93 GLY A C 1
ATOM 758 O O . GLY A 1 93 ? 15.715 9.676 -7.161 1.00 61.25 93 GLY A O 1
ATOM 759 N N . ARG A 1 94 ? 13.588 9.321 -6.542 1.00 61.06 94 ARG A N 1
ATOM 760 C CA . ARG A 1 94 ? 13.803 7.986 -5.961 1.00 61.06 94 ARG A CA 1
ATOM 761 C C . ARG A 1 94 ? 12.745 7.020 -6.473 1.00 61.06 94 ARG A C 1
ATOM 763 O O . ARG A 1 94 ? 11.616 7.429 -6.724 1.00 61.06 94 ARG A O 1
ATOM 770 N N . ALA A 1 95 ? 13.107 5.741 -6.569 1.00 66.12 95 ALA A N 1
ATOM 771 C CA . ALA A 1 95 ? 12.156 4.689 -6.923 1.00 66.12 95 ALA A CA 1
ATOM 772 C C . ALA A 1 95 ? 10.969 4.662 -5.944 1.00 66.12 95 ALA A C 1
ATOM 774 O O . ALA A 1 95 ? 9.827 4.633 -6.388 1.00 66.12 95 ALA A O 1
ATOM 775 N N . ASP A 1 96 ? 11.241 4.814 -4.643 1.00 72.19 96 ASP A N 1
ATOM 776 C CA . ASP A 1 96 ? 10.228 4.729 -3.589 1.00 72.19 96 ASP A CA 1
ATOM 777 C C . ASP A 1 96 ? 10.138 6.020 -2.762 1.00 72.19 96 ASP A C 1
ATOM 779 O O . ASP A 1 96 ? 11.132 6.722 -2.523 1.00 72.19 96 ASP A O 1
ATOM 783 N N . ALA A 1 97 ? 8.927 6.339 -2.301 1.00 78.94 97 ALA A N 1
ATOM 784 C CA . ALA A 1 97 ? 8.687 7.462 -1.402 1.00 78.94 97 ALA A CA 1
ATOM 785 C C . ALA A 1 97 ? 9.152 7.171 0.037 1.00 78.94 97 ALA A C 1
ATOM 787 O O . ALA A 1 97 ? 9.130 6.039 0.526 1.00 78.94 97 ALA A O 1
ATOM 788 N N . HIS A 1 98 ? 9.546 8.226 0.760 1.00 77.75 98 HIS A N 1
ATOM 789 C CA . HIS A 1 98 ? 9.938 8.091 2.161 1.00 77.75 98 HIS A CA 1
ATOM 790 C C . HIS A 1 98 ? 8.720 7.690 3.023 1.00 77.75 98 HIS A C 1
ATOM 792 O O . HIS A 1 98 ? 7.722 8.419 3.008 1.00 77.75 98 HIS A O 1
ATOM 798 N N . PRO A 1 99 ? 8.787 6.622 3.847 1.00 80.12 99 PRO A N 1
ATOM 799 C CA . PRO A 1 99 ? 7.630 6.096 4.584 1.00 80.12 99 PRO A CA 1
ATOM 800 C C . PRO A 1 99 ? 6.890 7.137 5.434 1.00 80.12 99 PRO A C 1
ATOM 802 O O . PRO A 1 99 ? 5.668 7.241 5.372 1.00 80.12 99 PRO A O 1
ATOM 805 N N . ARG A 1 100 ? 7.625 7.989 6.168 1.00 82.31 100 ARG A N 1
ATOM 806 C CA . ARG A 1 100 ? 7.022 9.078 6.969 1.00 82.31 100 ARG A CA 1
ATOM 807 C C . ARG A 1 100 ? 6.260 10.108 6.130 1.00 82.31 100 ARG A C 1
ATOM 809 O O . ARG A 1 100 ? 5.271 10.669 6.599 1.00 82.31 100 ARG A O 1
ATOM 816 N N . SER A 1 101 ? 6.718 10.367 4.904 1.00 82.12 101 SER A N 1
ATOM 817 C CA . SER A 1 101 ? 6.030 11.291 4.000 1.00 82.12 101 SER A CA 1
ATOM 818 C C . SER A 1 101 ? 4.716 10.679 3.533 1.00 82.12 101 SER A C 1
ATOM 820 O O . SER A 1 101 ? 3.694 11.356 3.590 1.00 82.12 101 SER A O 1
ATOM 822 N N . VAL A 1 102 ? 4.716 9.393 3.170 1.00 85.31 102 VAL A N 1
ATOM 823 C CA . VAL A 1 102 ? 3.494 8.680 2.773 1.00 85.31 102 VAL A CA 1
ATOM 824 C C . VAL A 1 102 ? 2.482 8.649 3.919 1.00 85.31 102 VAL A C 1
ATOM 826 O O . VAL A 1 102 ? 1.337 9.043 3.719 1.00 85.31 102 VAL A O 1
ATOM 829 N N . LEU A 1 103 ? 2.920 8.288 5.130 1.00 86.19 103 LEU A N 1
ATOM 830 C CA . LEU A 1 103 ? 2.091 8.276 6.342 1.00 86.19 103 LEU A CA 1
ATOM 831 C C . LEU A 1 103 ? 1.355 9.611 6.554 1.00 86.19 103 LEU A C 1
ATOM 833 O O . LEU A 1 103 ? 0.150 9.646 6.803 1.00 86.19 103 LEU A O 1
ATOM 837 N N . THR A 1 104 ? 2.087 10.718 6.421 1.00 84.62 104 THR A N 1
ATOM 838 C CA . THR A 1 104 ? 1.572 12.067 6.689 1.00 84.62 104 THR A CA 1
ATOM 839 C C . THR A 1 104 ? 0.680 12.585 5.562 1.00 84.62 104 THR A C 1
ATOM 841 O O . THR A 1 104 ? -0.315 13.269 5.825 1.00 84.62 104 THR A O 1
ATOM 844 N N . ASN A 1 105 ? 1.037 12.282 4.314 1.00 85.81 105 ASN A N 1
ATOM 845 C CA . ASN A 1 105 ? 0.414 12.872 3.130 1.00 85.81 105 ASN A CA 1
ATOM 846 C C . ASN A 1 105 ? -0.782 12.076 2.608 1.00 85.81 105 ASN A C 1
ATOM 848 O O . ASN A 1 105 ? -1.595 12.657 1.903 1.00 85.81 105 ASN A O 1
ATOM 852 N N . TYR A 1 106 ? -0.913 10.795 2.966 1.00 89.19 106 TYR A N 1
ATOM 853 C CA . TYR A 1 106 ? -2.020 9.944 2.523 1.00 89.19 106 TYR A CA 1
ATOM 854 C C . TYR A 1 106 ? -2.954 9.595 3.694 1.00 89.19 106 TYR A C 1
ATOM 856 O O . TYR A 1 106 ? -3.935 10.322 3.858 1.00 89.19 106 TYR A O 1
ATOM 864 N N . PRO A 1 107 ? -2.677 8.615 4.587 1.00 91.25 107 PRO A N 1
ATOM 865 C CA . PRO A 1 107 ? -3.551 8.355 5.738 1.00 91.25 107 PRO A CA 1
ATOM 866 C C . PRO A 1 107 ? -3.796 9.593 6.607 1.00 91.25 107 PRO A C 1
ATOM 868 O O . PRO A 1 107 ? -4.925 9.866 7.006 1.00 91.25 107 PRO A O 1
ATOM 871 N N . GLY A 1 108 ? -2.756 10.393 6.862 1.00 90.50 108 GLY A N 1
ATOM 872 C CA . GLY A 1 108 ? -2.887 11.631 7.629 1.00 90.50 108 GLY A CA 1
ATOM 873 C C . GLY A 1 108 ? -3.740 12.699 6.939 1.00 90.50 108 GLY A C 1
ATOM 874 O O . GLY A 1 108 ? -4.398 13.484 7.622 1.00 90.50 108 GLY A O 1
ATOM 875 N N . ALA A 1 109 ? -3.747 12.738 5.605 1.00 90.00 109 ALA A N 1
ATOM 876 C CA . ALA A 1 109 ? -4.600 13.636 4.835 1.00 90.00 109 ALA A CA 1
ATOM 877 C C . ALA A 1 109 ? -6.061 13.173 4.860 1.00 90.00 109 ALA A C 1
ATOM 879 O O . ALA A 1 109 ? -6.940 13.979 5.157 1.00 90.00 109 ALA A O 1
ATOM 880 N N . VAL A 1 110 ? -6.302 11.874 4.670 1.00 90.38 110 VAL A N 1
ATOM 881 C CA . VAL A 1 110 ? -7.629 11.249 4.786 1.00 90.38 110 VAL A CA 1
ATOM 882 C C . VAL A 1 110 ? -8.210 11.471 6.182 1.00 90.38 110 VAL A C 1
ATOM 884 O O . VAL A 1 110 ? -9.327 11.958 6.309 1.00 90.38 110 VAL A O 1
ATOM 887 N N . ALA A 1 111 ? -7.433 11.235 7.243 1.00 89.88 111 ALA A N 1
ATOM 888 C CA . ALA A 1 111 ? -7.867 11.505 8.614 1.00 89.88 111 ALA A CA 1
ATOM 889 C C . ALA A 1 111 ? -8.247 12.984 8.829 1.00 89.88 111 ALA A C 1
ATOM 891 O O . ALA A 1 111 ? -9.204 13.292 9.535 1.00 89.88 111 ALA A O 1
ATOM 892 N N . ARG A 1 112 ? -7.543 13.932 8.198 1.00 89.50 112 ARG A N 1
ATOM 893 C CA . ARG A 1 112 ? -7.921 15.353 8.268 1.00 89.50 112 ARG A CA 1
ATOM 894 C C . ARG A 1 112 ? -9.235 15.639 7.539 1.00 89.50 112 ARG A C 1
ATOM 896 O O . ARG A 1 112 ? -10.032 16.392 8.089 1.00 89.50 112 ARG A O 1
ATOM 903 N N . VAL A 1 113 ? -9.462 15.043 6.366 1.00 88.62 113 VAL A N 1
ATOM 904 C CA . VAL A 1 113 ? -10.724 15.159 5.606 1.00 88.62 113 VAL A CA 1
ATOM 905 C C . VAL A 1 113 ? -11.887 14.572 6.411 1.00 88.62 113 VAL A C 1
ATOM 907 O O . VAL A 1 113 ? -12.862 15.269 6.675 1.00 88.62 113 VAL A O 1
ATOM 910 N N . LEU A 1 114 ? -11.741 13.350 6.932 1.00 87.56 114 LEU A N 1
ATOM 911 C CA . LEU A 1 114 ? -12.745 12.692 7.778 1.00 87.56 114 LEU A CA 1
ATOM 912 C C . LEU A 1 114 ? -13.088 13.506 9.035 1.00 87.56 114 LEU A C 1
ATOM 914 O O . LEU A 1 114 ? -14.253 13.619 9.419 1.00 87.56 114 LEU A O 1
ATOM 918 N N . ARG A 1 115 ? -12.085 14.120 9.669 1.00 87.75 115 ARG A N 1
ATOM 919 C CA . ARG A 1 115 ? -12.306 14.984 10.833 1.00 87.75 115 ARG A CA 1
ATOM 920 C C . ARG A 1 115 ? -12.990 16.300 10.461 1.00 87.75 115 ARG A C 1
ATOM 922 O O . ARG A 1 115 ? -13.877 16.740 11.185 1.00 87.75 115 ARG A O 1
ATOM 929 N N . ARG A 1 116 ? -12.544 16.953 9.384 1.00 86.44 116 ARG A N 1
ATOM 930 C CA . ARG A 1 116 ? -13.013 18.285 8.973 1.00 86.44 116 ARG A CA 1
ATOM 931 C C . ARG A 1 116 ? -14.423 18.232 8.393 1.00 86.44 116 ARG A C 1
ATOM 933 O O . ARG A 1 116 ? -15.284 18.977 8.851 1.00 86.44 116 ARG A O 1
ATOM 940 N N . ASP A 1 117 ? -14.638 17.357 7.419 1.00 84.25 117 ASP A N 1
ATOM 941 C CA . ASP A 1 117 ? -15.832 17.375 6.573 1.00 84.25 117 ASP A CA 1
ATOM 942 C C . ASP A 1 117 ? -16.917 16.438 7.126 1.00 84.25 117 ASP A C 1
ATOM 944 O O . ASP A 1 117 ? -18.103 16.743 7.044 1.00 84.25 117 ASP A O 1
ATOM 948 N N . HIS A 1 118 ? -16.516 15.343 7.785 1.00 81.00 118 HIS A N 1
ATOM 949 C CA . HIS A 1 118 ? -17.434 14.322 8.311 1.00 81.00 118 HIS A CA 1
ATOM 950 C C . HIS A 1 118 ? -17.522 14.284 9.849 1.00 81.00 118 HIS A C 1
ATOM 952 O O . HIS A 1 118 ? -18.277 13.487 10.406 1.00 81.00 118 HIS A O 1
ATOM 958 N N . LYS A 1 119 ? -16.784 15.158 10.557 1.00 82.56 119 LYS A N 1
ATOM 959 C CA . LYS A 1 119 ? -16.781 15.289 12.032 1.00 82.56 119 LYS A CA 1
ATOM 960 C C . LYS A 1 119 ? -16.562 13.958 12.776 1.00 82.56 119 LYS A C 1
ATOM 962 O O . LYS A 1 119 ? -17.125 13.738 13.855 1.00 82.56 119 LYS A O 1
ATOM 967 N N . LEU A 1 120 ? -15.747 13.069 12.205 1.00 84.00 120 LEU A N 1
ATOM 968 C CA . LEU A 1 120 ? -15.437 11.766 12.793 1.00 84.00 120 LEU A CA 1
ATOM 969 C C . LEU A 1 120 ? -14.304 11.865 13.830 1.00 84.00 120 LEU A C 1
ATOM 971 O O . LEU A 1 120 ? -13.348 12.623 13.624 1.00 84.00 120 LEU A O 1
ATOM 975 N N . PRO A 1 121 ? -14.362 11.086 14.927 1.00 81.69 121 PRO A N 1
ATOM 976 C CA . PRO A 1 121 ? -13.216 10.907 15.807 1.00 81.69 121 PRO A CA 1
ATOM 977 C C . PRO A 1 121 ? -12.137 10.116 15.057 1.00 81.69 121 PRO A C 1
ATOM 979 O O . PRO A 1 121 ? -12.292 8.930 14.784 1.00 81.69 121 PRO A O 1
ATOM 982 N N . THR A 1 122 ? -11.048 10.781 14.673 1.00 83.81 122 THR A N 1
ATOM 983 C CA . THR A 1 122 ? -9.978 10.146 13.892 1.00 83.81 122 THR A CA 1
ATOM 984 C C . THR A 1 122 ? -8.797 9.735 14.767 1.00 83.81 122 THR A C 1
ATOM 986 O O . THR A 1 122 ? -8.338 10.560 15.567 1.00 83.81 122 THR A O 1
ATOM 989 N N . PRO A 1 123 ? -8.240 8.526 14.580 1.00 85.62 123 PRO A N 1
ATOM 990 C CA . PRO A 1 123 ? -7.100 8.052 15.354 1.00 85.62 123 PRO A CA 1
ATOM 991 C C . PRO A 1 123 ? -5.841 8.889 15.092 1.00 85.62 123 PRO A C 1
ATOM 993 O O . PRO A 1 123 ? -5.648 9.474 14.020 1.00 85.62 123 PRO A O 1
ATOM 996 N N . ARG A 1 124 ? -4.944 8.934 16.085 1.00 89.12 124 ARG A N 1
ATOM 997 C CA . ARG A 1 124 ? -3.639 9.606 15.955 1.00 89.12 124 ARG A CA 1
ATOM 998 C C . ARG A 1 124 ? -2.746 8.869 14.961 1.00 89.12 124 ARG A C 1
ATOM 1000 O O . ARG A 1 124 ? -2.861 7.654 14.821 1.00 89.12 124 ARG A O 1
ATOM 1007 N N . ALA A 1 125 ? -1.792 9.591 14.369 1.00 88.38 125 ALA A N 1
ATOM 1008 C CA . ALA A 1 125 ? -0.858 9.036 13.389 1.00 88.38 125 ALA A CA 1
ATOM 1009 C C . ALA A 1 125 ? -0.072 7.820 13.879 1.00 88.38 125 ALA A C 1
ATOM 1011 O O . ALA A 1 125 ? 0.061 6.832 13.163 1.00 88.38 125 ALA A O 1
ATOM 1012 N N . SER A 1 126 ? 0.356 7.863 15.138 1.00 90.81 126 SER A N 1
ATOM 1013 C CA . SER A 1 126 ? 1.030 6.752 15.805 1.00 90.81 126 SER A CA 1
ATOM 1014 C C . SER A 1 126 ? 0.198 5.467 15.835 1.00 90.81 126 SER A C 1
ATOM 1016 O O . SER A 1 126 ? 0.763 4.382 15.808 1.00 90.81 126 SER A O 1
ATOM 1018 N N . THR A 1 127 ? -1.131 5.585 15.882 1.00 91.00 127 THR A N 1
ATOM 1019 C CA . THR A 1 127 ? -2.060 4.456 16.037 1.00 91.00 127 THR A CA 1
ATOM 1020 C C . THR A 1 127 ? -2.126 3.638 14.756 1.00 91.00 127 THR A C 1
ATOM 1022 O O . THR A 1 127 ? -1.785 2.464 14.764 1.00 91.00 127 THR A O 1
ATOM 1025 N N . TYR A 1 128 ? -2.465 4.262 13.624 1.00 90.25 128 TYR A N 1
ATOM 1026 C CA . TYR A 1 128 ? -2.529 3.534 12.354 1.00 90.25 128 TYR A CA 1
ATOM 1027 C C . TYR A 1 128 ? -1.137 3.153 11.819 1.00 90.25 128 TYR A C 1
ATOM 1029 O O . TYR A 1 128 ? -1.008 2.190 11.065 1.00 90.25 128 TYR A O 1
ATOM 1037 N N . GLU A 1 129 ? -0.071 3.852 12.233 1.00 91.69 129 GLU A N 1
ATOM 1038 C CA . GLU A 1 129 ? 1.304 3.391 11.998 1.00 91.69 129 GLU A CA 1
ATOM 1039 C C . GLU A 1 129 ? 1.610 2.103 12.784 1.00 91.69 129 GLU A C 1
ATOM 1041 O O . GLU A 1 129 ? 2.231 1.182 12.247 1.00 91.69 129 GLU A O 1
ATOM 1046 N N . ALA A 1 130 ? 1.182 2.024 14.049 1.00 92.69 130 ALA A N 1
ATOM 1047 C CA . ALA A 1 130 ? 1.333 0.827 14.870 1.00 92.69 130 ALA A CA 1
ATOM 1048 C C . ALA A 1 130 ? 0.519 -0.346 14.306 1.00 92.69 130 ALA A C 1
ATOM 1050 O O . ALA A 1 130 ? 1.070 -1.440 14.184 1.00 92.69 130 ALA A O 1
ATOM 1051 N N . GLU A 1 131 ? -0.717 -0.101 13.866 1.00 93.31 131 GLU A N 1
ATOM 1052 C CA . GLU A 1 131 ? -1.555 -1.081 13.162 1.00 93.31 131 GLU A CA 1
ATOM 1053 C C . GLU A 1 131 ? -0.853 -1.626 11.915 1.00 93.31 131 GLU A C 1
ATOM 1055 O O . GLU A 1 131 ? -0.682 -2.835 11.772 1.00 93.31 131 GLU A O 1
ATOM 1060 N N . ALA A 1 132 ? -0.336 -0.751 11.044 1.00 92.56 132 ALA A N 1
ATOM 1061 C CA . ALA A 1 132 ? 0.397 -1.176 9.851 1.00 92.56 132 ALA A CA 1
ATOM 1062 C C . ALA A 1 132 ? 1.626 -2.040 10.196 1.00 92.56 132 ALA A C 1
ATOM 1064 O O . ALA A 1 132 ? 1.885 -3.058 9.548 1.00 92.56 132 ALA A O 1
ATOM 1065 N N . LYS A 1 133 ? 2.375 -1.682 11.249 1.00 92.38 133 LYS A N 1
ATOM 1066 C CA . LYS A 1 133 ? 3.494 -2.502 11.746 1.00 92.38 133 LYS A CA 1
ATOM 1067 C C . LYS A 1 133 ? 3.014 -3.843 12.305 1.00 92.38 133 LYS A C 1
ATOM 1069 O O . LYS A 1 133 ? 3.681 -4.853 12.079 1.00 92.38 133 LYS A O 1
ATOM 1074 N N . GLY A 1 134 ? 1.888 -3.867 13.015 1.00 93.25 134 GLY A N 1
ATOM 1075 C CA . GLY A 1 134 ? 1.245 -5.079 13.523 1.00 93.25 134 GLY A CA 1
ATOM 1076 C C . GLY A 1 134 ? 0.844 -6.024 12.392 1.00 93.25 134 GLY A C 1
ATOM 1077 O O . GLY A 1 134 ? 1.223 -7.196 12.410 1.00 93.25 134 GLY A O 1
ATOM 1078 N N . LEU A 1 135 ? 0.199 -5.491 11.352 1.00 91.75 135 LEU A N 1
ATOM 1079 C CA . LEU A 1 135 ? -0.178 -6.219 10.139 1.00 91.75 135 LEU A CA 1
ATOM 1080 C C . LEU A 1 135 ? 1.043 -6.812 9.428 1.00 91.75 135 LEU A C 1
ATOM 1082 O O . LEU A 1 135 ? 1.043 -7.993 9.090 1.00 91.75 135 LEU A O 1
ATOM 1086 N N . LEU A 1 136 ? 2.125 -6.042 9.269 1.00 91.06 136 LEU A N 1
ATOM 1087 C CA . LEU A 1 136 ? 3.373 -6.547 8.682 1.00 91.06 136 LEU A CA 1
ATOM 1088 C C . LEU A 1 136 ? 4.017 -7.653 9.530 1.00 91.06 136 LEU A C 1
ATOM 1090 O O . LEU A 1 136 ? 4.539 -8.625 8.980 1.00 91.06 136 LEU A O 1
ATOM 1094 N N . ARG A 1 137 ? 3.977 -7.538 10.864 1.00 92.12 137 ARG A N 1
ATOM 1095 C CA . ARG A 1 137 ? 4.460 -8.593 11.773 1.00 92.12 137 ARG A CA 1
ATOM 1096 C C . ARG A 1 137 ? 3.614 -9.859 11.654 1.00 92.12 137 ARG A C 1
ATOM 1098 O O . ARG A 1 137 ? 4.183 -10.946 11.576 1.00 92.12 137 ARG A O 1
ATOM 1105 N N . GLY A 1 138 ? 2.289 -9.722 11.605 1.00 91.94 138 GLY A N 1
ATOM 1106 C CA . GLY A 1 138 ? 1.360 -10.831 11.386 1.00 91.94 138 GLY A CA 1
ATOM 1107 C C . GLY A 1 138 ? 1.607 -11.515 10.043 1.00 91.94 138 GLY A C 1
ATOM 1108 O O . GLY A 1 138 ? 1.795 -12.728 9.991 1.00 91.94 138 GLY A O 1
ATOM 1109 N N . TYR A 1 139 ? 1.740 -10.732 8.974 1.00 90.31 139 TYR A N 1
ATOM 1110 C CA . TYR A 1 139 ? 2.066 -11.234 7.642 1.00 90.31 139 TYR A CA 1
ATOM 1111 C C . TYR A 1 139 ? 3.397 -11.995 7.623 1.00 90.31 139 TYR A C 1
ATOM 1113 O O . TYR A 1 139 ? 3.462 -13.118 7.129 1.00 90.31 139 TYR A O 1
ATOM 1121 N N . LYS A 1 140 ? 4.453 -11.437 8.230 1.00 90.69 140 LYS A N 1
ATOM 1122 C CA . LYS A 1 140 ? 5.758 -12.105 8.359 1.00 90.69 140 LYS A CA 1
ATOM 1123 C C . LYS A 1 140 ? 5.672 -13.412 9.151 1.00 90.69 140 LYS A C 1
ATOM 1125 O O . LYS A 1 140 ? 6.408 -14.343 8.843 1.00 90.69 140 LYS A O 1
ATOM 1130 N N . ARG A 1 141 ? 4.805 -13.491 10.164 1.00 92.00 141 ARG A N 1
ATOM 1131 C CA . ARG A 1 141 ? 4.590 -14.724 10.935 1.00 92.00 141 ARG A CA 1
ATOM 1132 C C . ARG A 1 141 ? 3.949 -15.820 10.080 1.00 92.00 141 ARG A C 1
ATOM 1134 O O . ARG A 1 141 ? 4.350 -16.967 10.207 1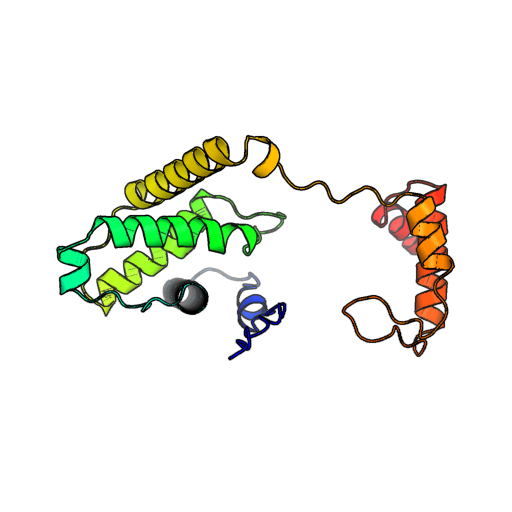.00 92.00 141 ARG A O 1
ATOM 1141 N N . VAL A 1 142 ? 2.993 -15.465 9.221 1.00 92.50 142 VAL A N 1
ATOM 1142 C CA . VAL A 1 142 ? 2.255 -16.427 8.383 1.00 92.50 142 VAL A CA 1
ATOM 1143 C C . VAL A 1 142 ? 3.051 -16.843 7.142 1.00 92.50 142 VAL A C 1
ATOM 1145 O O . VAL A 1 142 ? 3.133 -18.026 6.836 1.00 92.50 142 VAL A O 1
ATOM 1148 N N . TYR A 1 143 ? 3.656 -15.887 6.433 1.00 87.81 143 TYR A N 1
ATOM 1149 C CA . TYR A 1 143 ? 4.281 -16.113 5.120 1.00 87.81 143 TYR A CA 1
ATOM 1150 C C . TYR A 1 143 ? 5.819 -16.113 5.150 1.00 87.81 143 TYR A C 1
ATOM 1152 O O . TYR A 1 143 ? 6.466 -16.325 4.125 1.00 87.81 143 TYR A O 1
ATOM 1160 N N . GLY A 1 144 ? 6.425 -15.865 6.312 1.00 87.69 144 GLY A N 1
ATOM 1161 C CA . GLY A 1 144 ? 7.874 -15.792 6.481 1.00 87.69 144 GLY A CA 1
ATOM 1162 C C . GLY A 1 144 ? 8.491 -14.449 6.066 1.00 87.69 144 GLY A C 1
ATOM 1163 O O . GLY A 1 144 ? 7.855 -13.565 5.491 1.00 87.69 144 GLY A O 1
ATOM 1164 N N . THR A 1 145 ? 9.781 -14.278 6.367 1.00 79.75 145 THR A N 1
ATOM 1165 C CA . THR A 1 145 ? 10.559 -13.062 6.051 1.00 79.75 145 THR A CA 1
ATOM 1166 C C . THR A 1 145 ? 10.713 -12.818 4.556 1.00 79.75 145 THR A C 1
ATOM 1168 O O . THR A 1 145 ? 10.664 -11.671 4.114 1.00 79.75 145 THR A O 1
ATOM 1171 N N . LEU A 1 146 ? 10.885 -13.887 3.778 1.00 77.00 146 LEU A N 1
ATOM 1172 C CA . LEU A 1 146 ? 11.130 -13.811 2.339 1.00 77.00 146 LEU A CA 1
ATOM 1173 C C . LEU A 1 146 ? 9.923 -13.278 1.561 1.00 77.00 146 LEU A C 1
ATOM 1175 O O . LEU A 1 146 ? 10.099 -12.694 0.497 1.00 77.00 146 LEU A O 1
ATOM 1179 N N . ALA A 1 147 ? 8.711 -13.402 2.106 1.00 77.31 147 ALA A N 1
ATOM 1180 C CA . ALA A 1 147 ? 7.504 -12.881 1.474 1.00 77.31 147 ALA A CA 1
ATOM 1181 C C . ALA A 1 147 ? 7.458 -11.342 1.418 1.00 77.31 147 ALA A C 1
ATOM 1183 O O . ALA A 1 147 ? 6.766 -10.790 0.563 1.00 77.31 147 ALA A O 1
ATOM 1184 N N . LEU A 1 148 ? 8.188 -10.657 2.309 1.00 71.38 148 LEU A N 1
ATOM 1185 C CA . LEU A 1 148 ? 8.346 -9.195 2.319 1.00 71.38 148 LEU A CA 1
ATOM 1186 C C . LEU A 1 148 ? 9.656 -8.733 1.671 1.00 71.38 148 LEU A C 1
ATOM 1188 O O . LEU A 1 148 ? 9.868 -7.530 1.518 1.00 71.38 148 LEU A O 1
ATOM 1192 N N . ALA A 1 149 ? 10.550 -9.659 1.313 1.00 72.56 149 ALA A N 1
ATOM 1193 C CA . ALA A 1 149 ? 11.772 -9.298 0.618 1.00 72.56 149 ALA A CA 1
ATOM 1194 C C . ALA A 1 149 ? 11.415 -8.695 -0.753 1.00 72.56 149 ALA A C 1
ATOM 1196 O O . ALA A 1 149 ? 10.481 -9.173 -1.407 1.00 72.56 149 ALA A O 1
ATOM 1197 N N . PRO A 1 150 ? 12.137 -7.656 -1.215 1.00 63.22 150 PRO A N 1
ATOM 1198 C CA . PRO A 1 150 ? 11.925 -7.117 -2.548 1.00 63.22 150 PRO A CA 1
ATOM 1199 C C . PRO A 1 150 ? 12.030 -8.262 -3.557 1.00 63.22 150 PRO A C 1
ATOM 1201 O O . PRO A 1 150 ? 13.063 -8.932 -3.639 1.00 63.22 150 PRO A O 1
ATOM 1204 N N . LYS A 1 151 ? 10.948 -8.513 -4.309 1.00 63.31 151 LYS A N 1
ATOM 1205 C CA . LYS A 1 151 ? 10.947 -9.519 -5.374 1.00 63.31 151 LYS A CA 1
ATOM 1206 C C . LYS A 1 151 ? 11.969 -9.076 -6.413 1.00 63.31 151 LYS A C 1
ATOM 1208 O O . LYS A 1 151 ? 11.683 -8.205 -7.235 1.00 63.31 151 LYS A O 1
ATOM 1213 N N . ARG A 1 152 ? 13.177 -9.644 -6.355 1.00 54.84 152 ARG A N 1
ATOM 1214 C CA . ARG A 1 152 ? 14.191 -9.455 -7.393 1.00 54.84 152 ARG A CA 1
ATOM 1215 C C . ARG A 1 152 ? 13.528 -9.763 -8.730 1.00 54.84 152 ARG A C 1
ATOM 1217 O O . ARG A 1 152 ? 13.002 -10.859 -8.922 1.00 54.84 152 ARG A O 1
ATOM 1224 N N . ARG A 1 153 ? 13.545 -8.797 -9.653 1.00 61.78 153 ARG A N 1
ATOM 1225 C CA . ARG A 1 153 ? 13.282 -9.103 -11.061 1.00 61.78 153 ARG A CA 1
ATOM 1226 C C . ARG A 1 153 ? 14.314 -10.155 -11.450 1.00 61.78 153 ARG A C 1
ATOM 1228 O O . ARG A 1 153 ? 15.502 -9.947 -11.203 1.00 61.78 153 ARG A O 1
ATOM 1235 N N . GLN A 1 154 ? 13.855 -11.304 -11.942 1.00 62.78 154 GLN A N 1
ATOM 1236 C CA . GLN A 1 154 ? 14.775 -12.354 -12.363 1.00 62.78 154 GLN A CA 1
ATOM 1237 C C . GLN A 1 154 ? 15.743 -11.757 -13.391 1.00 62.78 154 GLN A C 1
ATOM 1239 O O . GLN A 1 154 ? 15.297 -10.990 -14.252 1.00 62.78 154 GLN A O 1
ATOM 1244 N N . PRO A 1 155 ? 17.053 -12.036 -13.278 1.00 67.75 155 PRO A N 1
ATOM 1245 C CA . PRO A 1 155 ? 18.000 -11.576 -14.279 1.00 67.75 155 PRO A CA 1
ATOM 1246 C C . PRO A 1 155 ? 17.558 -12.109 -15.641 1.00 67.75 155 PRO A C 1
ATOM 1248 O O . PRO A 1 155 ? 17.143 -13.263 -15.757 1.00 67.75 155 PRO A O 1
ATOM 1251 N N . MET A 1 156 ? 17.620 -11.262 -16.668 1.00 72.44 156 MET A N 1
ATOM 1252 C CA . MET A 1 156 ? 17.327 -11.693 -18.029 1.00 72.44 156 MET A CA 1
ATOM 1253 C C . MET A 1 156 ? 18.434 -12.656 -18.468 1.00 72.44 156 MET A C 1
ATOM 1255 O O . MET A 1 156 ? 19.544 -12.234 -18.785 1.00 72.44 156 MET A O 1
ATOM 1259 N N . THR A 1 157 ? 18.159 -13.958 -18.422 1.00 79.81 157 THR A N 1
ATOM 1260 C CA . THR A 1 157 ? 19.123 -14.990 -18.808 1.00 79.81 157 THR A CA 1
ATOM 1261 C C . THR A 1 157 ? 19.259 -15.070 -20.327 1.00 79.81 157 THR A C 1
ATOM 1263 O O . THR A 1 157 ? 18.345 -14.716 -21.076 1.00 79.81 157 THR A O 1
ATOM 1266 N N . ARG A 1 158 ? 20.383 -15.615 -20.806 1.00 77.69 158 ARG A N 1
ATOM 1267 C CA . ARG A 1 158 ? 20.598 -15.879 -22.239 1.00 77.69 158 ARG A CA 1
ATOM 1268 C C . ARG A 1 158 ? 19.491 -16.753 -22.844 1.00 77.69 158 ARG A C 1
ATOM 1270 O O . ARG A 1 158 ? 19.071 -16.506 -23.968 1.00 77.69 158 ARG A O 1
ATOM 1277 N N . SER A 1 159 ? 18.973 -17.721 -22.085 1.00 80.50 159 SER A N 1
ATOM 1278 C CA . SER A 1 159 ? 17.866 -18.581 -22.520 1.00 80.50 159 SER A CA 1
ATOM 1279 C C . SER A 1 159 ? 16.543 -17.824 -22.679 1.00 80.50 159 SER A C 1
ATOM 1281 O O . SER A 1 159 ? 15.782 -18.111 -23.600 1.00 80.50 159 SER A O 1
ATOM 1283 N N . LEU A 1 160 ? 16.267 -16.824 -21.834 1.00 81.69 160 LEU A N 1
ATOM 1284 C CA . LEU A 1 160 ? 15.108 -15.942 -22.004 1.00 81.69 160 LEU A CA 1
ATOM 1285 C C . LEU A 1 160 ? 15.255 -15.060 -23.250 1.00 81.69 160 LEU A C 1
ATOM 1287 O O . LEU A 1 160 ? 14.295 -14.919 -24.003 1.00 81.69 160 LEU A O 1
ATOM 1291 N N . TRP A 1 161 ? 16.457 -14.543 -23.520 1.00 81.88 161 TRP A N 1
ATOM 1292 C CA . TRP A 1 161 ? 16.735 -13.788 -24.747 1.00 81.88 161 TRP A CA 1
ATOM 1293 C C . TRP A 1 161 ? 16.565 -14.625 -26.015 1.00 81.88 161 TRP A C 1
ATOM 1295 O O . TRP A 1 161 ? 15.903 -14.179 -26.949 1.00 81.88 161 TRP A O 1
ATOM 1305 N N . GLN A 1 162 ? 17.073 -15.859 -26.031 1.00 84.12 162 GLN A N 1
ATOM 1306 C CA . GLN A 1 162 ? 16.876 -16.787 -27.151 1.00 84.12 162 GLN A CA 1
ATOM 1307 C C . GLN A 1 162 ? 15.388 -17.051 -27.420 1.00 84.12 162 GLN A C 1
ATOM 1309 O O . GLN A 1 162 ? 14.968 -17.089 -28.574 1.00 84.12 162 GLN A O 1
ATOM 1314 N N . ARG A 1 163 ? 14.569 -17.164 -26.364 1.00 84.06 163 ARG A N 1
ATOM 1315 C CA . ARG A 1 163 ? 13.111 -17.300 -26.501 1.00 84.06 163 ARG A CA 1
ATOM 1316 C C . ARG A 1 163 ? 12.465 -16.059 -27.110 1.00 84.06 163 ARG A C 1
ATOM 1318 O O . ARG A 1 163 ? 11.547 -16.218 -27.900 1.00 84.06 163 ARG A O 1
ATOM 1325 N N . ILE A 1 164 ? 12.932 -14.857 -26.761 1.00 80.12 164 ILE A N 1
ATOM 1326 C CA . ILE A 1 164 ? 12.443 -13.593 -27.338 1.00 80.12 164 ILE A CA 1
ATOM 1327 C C . ILE A 1 164 ? 12.823 -13.488 -28.820 1.00 80.12 164 ILE A C 1
ATOM 1329 O O . ILE A 1 164 ? 11.997 -13.084 -29.634 1.00 80.12 164 ILE A O 1
ATOM 1333 N N . GLU A 1 165 ? 14.046 -13.874 -29.192 1.00 80.19 165 GLU A N 1
ATOM 1334 C CA . GLU A 1 165 ? 14.481 -13.869 -30.595 1.00 80.19 165 GLU A CA 1
ATOM 1335 C C . GLU A 1 165 ? 13.709 -14.867 -31.461 1.00 80.19 165 GLU A C 1
ATOM 1337 O O . GLU A 1 165 ? 13.394 -14.560 -32.612 1.00 80.19 165 GLU A O 1
ATOM 1342 N N . ALA A 1 166 ? 13.373 -16.027 -30.893 1.00 82.94 166 ALA A N 1
ATOM 1343 C CA . ALA A 1 166 ? 12.592 -17.065 -31.553 1.00 82.94 166 ALA A CA 1
ATOM 1344 C C . ALA A 1 166 ? 11.104 -16.705 -31.729 1.00 82.94 166 ALA A C 1
ATOM 1346 O O . ALA A 1 166 ? 10.391 -17.436 -32.415 1.00 82.94 166 ALA A O 1
ATOM 1347 N N . LEU A 1 167 ? 10.624 -15.600 -31.136 1.00 78.31 167 LEU A N 1
ATOM 1348 C CA . LEU A 1 167 ? 9.246 -15.153 -31.331 1.00 78.31 167 LEU A CA 1
ATOM 1349 C C . LEU A 1 167 ? 9.020 -14.745 -32.784 1.00 78.31 167 LEU A C 1
ATOM 1351 O O . LEU A 1 167 ? 9.686 -13.837 -33.305 1.00 78.31 167 LEU A O 1
ATOM 1355 N N . GLN A 1 168 ? 8.041 -15.395 -33.408 1.00 73.56 168 GLN A N 1
ATOM 1356 C CA . GLN A 1 168 ? 7.611 -15.060 -34.758 1.00 73.56 168 GLN A CA 1
ATOM 1357 C C . GLN A 1 168 ? 6.708 -13.815 -34.756 1.00 73.56 168 GLN A C 1
ATOM 1359 O O . GLN A 1 168 ? 5.986 -13.574 -33.781 1.00 73.56 168 GLN A O 1
ATOM 1364 N N . PRO A 1 169 ? 6.726 -13.014 -35.839 1.00 71.00 169 PRO A N 1
ATOM 1365 C CA . PRO A 1 169 ? 5.743 -11.956 -36.063 1.00 71.00 169 PRO A CA 1
ATOM 1366 C C . PRO A 1 169 ? 4.319 -12.473 -35.847 1.00 71.00 169 PRO A C 1
ATOM 1368 O O . PRO A 1 169 ? 3.972 -13.537 -36.353 1.00 71.00 169 PRO A O 1
ATOM 1371 N N . ASN A 1 170 ? 3.498 -11.736 -35.096 1.00 69.81 170 ASN A N 1
ATOM 1372 C CA . ASN A 1 170 ? 2.107 -12.092 -34.784 1.00 69.81 170 ASN A CA 1
ATOM 1373 C C . ASN A 1 170 ? 1.911 -13.356 -33.924 1.00 69.81 170 ASN A C 1
ATOM 1375 O O . ASN A 1 170 ? 0.774 -13.794 -33.743 1.00 69.81 170 ASN A O 1
ATOM 1379 N N . GLN A 1 171 ? 2.973 -13.924 -33.337 1.00 71.00 171 GLN A N 1
ATOM 1380 C CA . GLN A 1 171 ? 2.828 -15.027 -32.388 1.00 71.00 171 GLN A CA 1
ATOM 1381 C C . GLN A 1 171 ? 2.064 -14.552 -31.134 1.00 71.00 171 GLN A C 1
ATOM 1383 O O . GLN A 1 171 ? 2.466 -13.569 -30.499 1.00 71.00 171 GLN A O 1
ATOM 1388 N N . PRO A 1 172 ? 0.969 -15.227 -30.742 1.00 62.22 172 PRO A N 1
ATOM 1389 C CA . PRO A 1 172 ? 0.209 -14.840 -29.565 1.00 62.22 172 P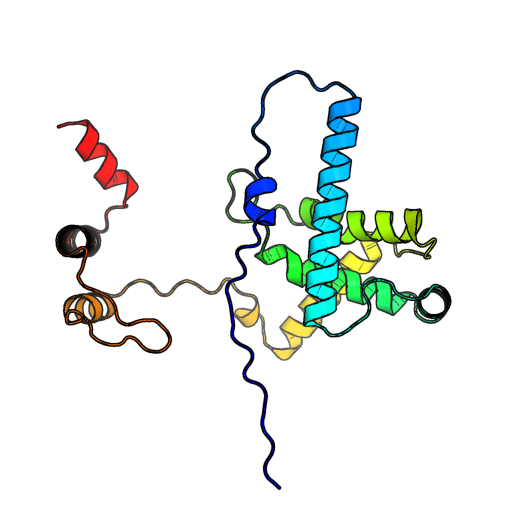RO A CA 1
ATOM 1390 C C . PRO A 1 172 ? 1.020 -15.133 -28.299 1.00 62.22 172 PRO A C 1
ATOM 1392 O O . PRO A 1 172 ? 1.377 -16.275 -28.008 1.00 62.22 172 PRO A O 1
ATOM 1395 N N . LEU A 1 173 ? 1.303 -14.087 -27.524 1.00 66.50 173 LEU A N 1
ATOM 1396 C CA . LEU A 1 173 ? 1.844 -14.212 -26.174 1.00 66.50 173 LEU A CA 1
ATOM 1397 C C . LEU A 1 173 ? 0.680 -14.326 -25.187 1.00 66.50 173 LEU A C 1
ATOM 1399 O O . LEU A 1 173 ? -0.309 -13.600 -25.288 1.00 66.50 173 LEU A O 1
ATOM 1403 N N . SER A 1 174 ? 0.788 -15.231 -24.214 1.00 57.88 174 SER A N 1
ATOM 1404 C CA . SER A 1 174 ? -0.287 -15.485 -23.253 1.00 57.88 174 SER A CA 1
ATOM 1405 C C . SER A 1 174 ? -0.712 -14.202 -22.524 1.00 57.88 174 SER A C 1
ATOM 1407 O O . SER A 1 174 ? 0.103 -13.565 -21.852 1.00 57.88 174 SER A O 1
ATOM 1409 N N . GLY A 1 175 ? -1.998 -13.856 -22.614 1.00 55.88 175 GLY A N 1
ATOM 1410 C CA . GLY A 1 175 ? -2.610 -12.783 -21.827 1.00 55.88 175 GLY A CA 1
ATOM 1411 C C . GLY A 1 175 ? -2.445 -11.359 -22.373 1.00 55.88 175 GLY A C 1
ATOM 1412 O O . GLY A 1 175 ? -2.756 -10.416 -21.645 1.00 55.88 175 GLY A O 1
ATOM 1413 N N . ARG A 1 176 ? -1.969 -11.167 -23.613 1.00 57.25 176 ARG A N 1
ATOM 1414 C CA . ARG A 1 176 ? -1.905 -9.849 -24.281 1.00 57.25 176 ARG A CA 1
ATOM 1415 C C . ARG A 1 176 ? -2.245 -9.958 -25.769 1.00 57.25 176 ARG A C 1
ATOM 1417 O O . ARG A 1 176 ? -2.194 -11.048 -26.329 1.00 57.25 176 ARG A O 1
ATOM 1424 N N . SER A 1 177 ? -2.588 -8.828 -26.395 1.00 57.72 177 SER A N 1
ATOM 1425 C CA . SER A 1 177 ? -2.784 -8.753 -27.848 1.00 57.72 177 SER A CA 1
ATOM 1426 C C . SER A 1 177 ? -1.553 -9.301 -28.584 1.00 57.72 177 SER A C 1
ATOM 1428 O O . SER A 1 177 ? -0.432 -9.047 -28.127 1.00 57.72 177 SER A O 1
ATOM 1430 N N . PRO A 1 178 ? -1.739 -10.049 -29.690 1.00 59.56 178 PRO A N 1
ATOM 1431 C CA . PRO A 1 178 ? -0.629 -10.565 -30.481 1.00 59.56 178 PRO A CA 1
ATOM 1432 C C . PRO A 1 178 ? 0.289 -9.415 -30.895 1.00 59.56 178 PRO A C 1
ATOM 1434 O O . PRO A 1 178 ? -0.173 -8.332 -31.257 1.00 59.56 178 PRO A O 1
ATOM 1437 N N . TRP A 1 179 ? 1.597 -9.638 -30.778 1.00 60.72 179 TRP A N 1
ATOM 1438 C CA . TRP A 1 179 ? 2.602 -8.643 -31.133 1.00 60.72 179 TRP A CA 1
ATOM 1439 C C . TRP A 1 179 ? 2.539 -8.381 -32.643 1.00 60.72 179 TRP A C 1
ATOM 1441 O O . TRP A 1 179 ? 2.874 -9.257 -33.438 1.00 60.72 179 TRP A O 1
ATOM 1451 N N . MET A 1 180 ? 2.063 -7.192 -33.023 1.00 59.06 180 MET A N 1
ATOM 1452 C CA . MET A 1 180 ? 1.921 -6.774 -34.417 1.00 59.06 180 MET A CA 1
ATOM 1453 C C . MET A 1 180 ? 3.242 -6.205 -34.934 1.00 59.06 180 MET A C 1
ATOM 1455 O O . MET A 1 180 ? 3.773 -5.244 -34.382 1.00 59.06 180 MET A O 1
ATOM 1459 N N . SER A 1 181 ? 3.747 -6.766 -36.030 1.00 56.25 181 SER A N 1
ATOM 1460 C CA . SER A 1 181 ? 5.026 -6.410 -36.661 1.00 56.25 181 SER A CA 1
ATOM 1461 C C . SER A 1 181 ? 5.022 -5.082 -37.432 1.00 56.25 181 SER A C 1
ATOM 1463 O O . SER A 1 181 ? 5.879 -4.863 -38.289 1.00 56.25 181 SER A O 1
ATOM 1465 N N . CYS A 1 182 ? 4.069 -4.182 -37.172 1.00 54.25 182 CYS A N 1
ATOM 1466 C CA . CYS A 1 182 ? 3.960 -2.900 -37.878 1.00 54.25 182 CYS A CA 1
ATOM 1467 C C . CYS A 1 182 ? 5.138 -1.945 -37.595 1.00 54.25 182 CYS A C 1
ATOM 1469 O O . CYS A 1 182 ? 5.247 -0.895 -38.227 1.00 54.25 182 CYS A O 1
ATOM 1471 N N . HIS A 1 183 ? 6.049 -2.313 -36.688 1.00 58.53 183 HIS A N 1
ATOM 1472 C CA . HIS A 1 183 ? 7.278 -1.584 -36.373 1.00 58.53 183 HIS A CA 1
ATOM 1473 C C . HIS A 1 183 ? 8.537 -2.442 -36.578 1.00 58.53 183 HIS A C 1
ATOM 1475 O O . HIS A 1 183 ? 9.458 -2.403 -35.762 1.00 58.53 183 HIS A O 1
ATOM 1481 N N . ALA A 1 184 ? 8.606 -3.169 -37.701 1.00 65.69 184 ALA A N 1
ATOM 1482 C CA . ALA A 1 184 ? 9.719 -4.058 -38.054 1.00 65.69 184 ALA A CA 1
ATOM 1483 C C . ALA A 1 184 ? 11.117 -3.450 -37.801 1.00 65.69 184 ALA A C 1
ATOM 1485 O O . ALA A 1 184 ? 12.010 -4.139 -37.316 1.00 65.69 184 ALA A O 1
ATOM 1486 N N . HIS A 1 185 ? 11.306 -2.151 -38.060 1.00 73.25 185 HIS A N 1
ATOM 1487 C CA . HIS A 1 185 ? 12.572 -1.467 -37.788 1.00 73.25 185 HIS A CA 1
ATOM 1488 C C . HIS A 1 185 ? 12.891 -1.350 -36.284 1.00 73.25 185 HIS A C 1
ATOM 1490 O O . HIS A 1 185 ? 13.999 -1.683 -35.868 1.00 73.25 185 HIS A O 1
ATOM 1496 N N . LEU A 1 186 ? 11.933 -0.924 -35.449 1.00 71.50 186 LEU A N 1
ATOM 1497 C CA . LEU A 1 186 ? 12.139 -0.791 -33.998 1.00 71.50 186 LEU A CA 1
ATOM 1498 C C . LEU A 1 186 ? 12.381 -2.149 -33.336 1.00 71.50 186 LEU A C 1
ATOM 1500 O O . LEU A 1 186 ? 13.195 -2.252 -32.420 1.00 71.50 186 LEU A O 1
ATOM 1504 N N . ASP A 1 187 ? 11.733 -3.195 -33.838 1.00 72.75 187 ASP A N 1
ATOM 1505 C CA . ASP A 1 187 ? 11.918 -4.557 -33.346 1.00 72.75 187 ASP A CA 1
ATOM 1506 C C . ASP A 1 187 ? 13.308 -5.105 -33.695 1.00 72.75 187 ASP A C 1
ATOM 1508 O O . ASP A 1 187 ? 13.973 -5.713 -32.851 1.00 72.75 187 ASP A O 1
ATOM 1512 N N . VAL A 1 188 ? 13.790 -4.848 -34.916 1.00 75.69 188 VAL A N 1
ATOM 1513 C CA . VAL A 1 188 ? 15.153 -5.207 -35.337 1.00 75.69 188 VAL A CA 1
ATOM 1514 C C . VAL A 1 188 ? 16.192 -4.457 -34.505 1.00 75.69 188 VAL A C 1
ATOM 1516 O O . VAL A 1 188 ? 17.145 -5.075 -34.023 1.00 75.69 188 VAL A O 1
ATOM 1519 N N . VAL A 1 189 ? 16.004 -3.153 -34.287 1.00 81.56 189 VAL A N 1
ATOM 1520 C CA . VAL A 1 189 ? 16.901 -2.334 -33.456 1.00 81.56 189 VAL A CA 1
ATOM 1521 C C . VAL A 1 189 ? 16.881 -2.810 -32.002 1.00 81.56 189 VAL A C 1
ATOM 1523 O O . VAL A 1 189 ? 17.943 -3.023 -31.419 1.00 81.56 189 VAL A O 1
ATOM 1526 N N . GLY A 1 190 ? 15.703 -3.067 -31.432 1.00 81.06 190 GLY A N 1
ATOM 1527 C CA . GLY A 1 190 ? 15.552 -3.569 -30.067 1.00 81.06 190 GLY A CA 1
ATOM 1528 C C . GLY A 1 190 ? 16.203 -4.940 -29.860 1.00 81.06 190 GLY A C 1
ATOM 1529 O O . GLY A 1 190 ? 16.904 -5.142 -28.867 1.00 81.06 190 GLY A O 1
ATOM 1530 N N . ARG A 1 191 ? 16.050 -5.867 -30.818 1.00 81.62 191 ARG A N 1
ATOM 1531 C CA . ARG A 1 191 ? 16.723 -7.181 -30.789 1.00 81.62 191 ARG A CA 1
ATOM 1532 C C . ARG A 1 191 ? 18.245 -7.042 -30.903 1.00 81.62 191 ARG A C 1
ATOM 1534 O O . ARG A 1 191 ? 18.968 -7.689 -30.149 1.00 81.62 191 ARG A O 1
ATOM 1541 N N . ARG A 1 192 ? 18.748 -6.177 -31.793 1.00 82.31 192 ARG A N 1
ATOM 1542 C CA . ARG A 1 192 ? 20.194 -5.901 -31.925 1.00 82.31 192 ARG A CA 1
ATOM 1543 C C . ARG A 1 192 ? 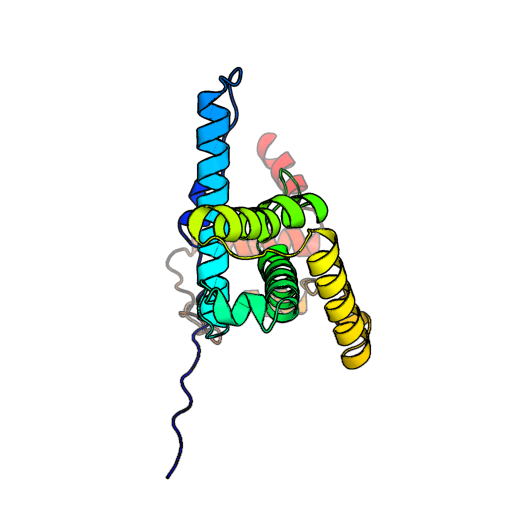20.776 -5.296 -30.649 1.00 82.31 192 ARG A C 1
ATOM 1545 O O . ARG A 1 192 ? 21.801 -5.774 -30.172 1.00 82.31 192 ARG A O 1
ATOM 1552 N N . LEU A 1 193 ? 20.095 -4.313 -30.064 1.00 83.38 193 LEU A N 1
ATOM 1553 C CA . LEU A 1 193 ? 20.488 -3.708 -28.794 1.00 83.38 193 LEU A CA 1
ATOM 1554 C C . LEU A 1 193 ? 20.492 -4.745 -27.662 1.00 83.38 193 LEU A C 1
ATOM 1556 O O . LEU A 1 193 ? 21.446 -4.806 -26.891 1.00 83.38 193 LEU A O 1
ATOM 1560 N N . GLY A 1 194 ? 19.474 -5.610 -27.603 1.00 81.62 194 GLY A N 1
ATOM 1561 C CA . GLY A 1 194 ? 19.411 -6.727 -26.658 1.00 81.62 194 GLY A CA 1
ATOM 1562 C C . GLY A 1 194 ? 20.617 -7.666 -26.763 1.00 81.62 194 GLY A C 1
ATOM 1563 O O . GLY A 1 194 ? 21.209 -8.004 -25.738 1.00 81.62 194 GLY A O 1
ATOM 1564 N N . ARG A 1 195 ? 21.042 -8.020 -27.987 1.00 83.50 195 ARG A N 1
ATOM 1565 C CA . ARG A 1 195 ? 22.255 -8.828 -28.223 1.00 83.50 195 ARG A CA 1
ATOM 1566 C C . ARG A 1 195 ? 23.506 -8.144 -27.700 1.00 83.50 195 ARG A C 1
ATOM 1568 O O . ARG A 1 195 ? 24.241 -8.773 -26.942 1.00 83.50 195 ARG A O 1
ATOM 1575 N N . VAL A 1 196 ? 23.711 -6.876 -28.061 1.00 82.81 196 VAL A N 1
ATOM 1576 C CA . VAL A 1 196 ? 24.869 -6.088 -27.613 1.00 82.81 196 VAL A CA 1
ATOM 1577 C C . VAL A 1 196 ? 24.914 -6.061 -26.089 1.00 82.81 196 VAL A C 1
ATOM 1579 O O . VAL A 1 196 ? 25.892 -6.522 -25.515 1.00 82.81 196 VAL A O 1
ATOM 1582 N N . LEU A 1 197 ? 23.826 -5.651 -25.434 1.00 82.69 197 LEU A N 1
ATOM 1583 C CA . LEU A 1 197 ? 23.736 -5.596 -23.971 1.00 82.69 197 LEU A CA 1
ATOM 1584 C C . LEU A 1 197 ? 23.982 -6.959 -23.310 1.00 82.69 197 LEU A C 1
ATOM 1586 O O . LEU A 1 197 ? 24.643 -7.037 -22.277 1.00 82.69 197 LEU A O 1
ATOM 1590 N N . SER A 1 198 ? 23.458 -8.040 -23.897 1.00 77.94 198 SER A N 1
ATOM 1591 C CA . SER A 1 198 ? 23.631 -9.394 -23.359 1.00 77.94 198 SER A CA 1
ATOM 1592 C C . SER A 1 198 ? 25.057 -9.930 -23.504 1.00 77.94 198 SER A C 1
ATOM 1594 O O . SER A 1 198 ? 25.477 -10.748 -22.689 1.00 77.94 198 SER A O 1
ATOM 1596 N N . ALA A 1 199 ? 25.788 -9.485 -24.529 1.00 80.50 199 ALA A N 1
ATOM 1597 C CA . ALA A 1 199 ? 27.143 -9.935 -24.819 1.00 80.50 199 ALA A CA 1
ATOM 1598 C C . ALA A 1 199 ? 28.199 -9.104 -24.083 1.00 80.50 199 ALA A C 1
ATOM 1600 O O . ALA A 1 199 ? 29.199 -9.656 -23.636 1.00 80.50 199 ALA A O 1
ATOM 1601 N N . THR A 1 200 ? 27.978 -7.795 -23.947 1.00 81.44 200 THR A N 1
ATOM 1602 C CA . THR A 1 200 ? 28.968 -6.864 -23.389 1.00 81.44 200 THR A CA 1
ATOM 1603 C C . THR A 1 200 ? 28.736 -6.527 -21.921 1.00 81.44 200 THR A C 1
ATOM 1605 O O . THR A 1 200 ? 29.623 -5.978 -21.278 1.00 81.44 200 THR A O 1
ATOM 1608 N N . ALA A 1 201 ? 27.554 -6.839 -21.379 1.00 78.19 201 ALA A N 1
ATOM 1609 C CA . ALA A 1 201 ? 27.137 -6.476 -20.023 1.00 78.19 201 ALA A CA 1
ATOM 1610 C C . ALA A 1 201 ? 27.181 -4.961 -19.716 1.00 78.19 201 ALA A C 1
ATOM 1612 O O . ALA A 1 201 ? 27.090 -4.571 -18.549 1.00 78.19 201 ALA A O 1
ATOM 1613 N N . HIS A 1 202 ? 27.258 -4.108 -20.744 1.00 78.75 202 HIS A N 1
ATOM 1614 C CA . HIS A 1 202 ? 27.184 -2.657 -20.587 1.00 78.75 202 HIS A CA 1
ATOM 1615 C C . HIS A 1 202 ? 25.816 -2.206 -20.081 1.00 78.75 202 HIS A C 1
ATOM 1617 O O . HIS A 1 202 ? 24.771 -2.796 -20.385 1.00 78.75 202 HIS A O 1
ATOM 1623 N N . ARG A 1 203 ? 25.805 -1.106 -19.327 1.00 76.62 203 ARG A N 1
ATOM 1624 C CA . ARG A 1 203 ? 24.552 -0.433 -18.966 1.00 76.62 203 ARG A CA 1
ATOM 1625 C C . ARG A 1 203 ? 24.038 0.346 -20.172 1.00 76.62 203 ARG A C 1
ATOM 1627 O O . ARG A 1 203 ? 24.810 0.935 -20.915 1.00 76.62 203 ARG A O 1
ATOM 1634 N N . LEU A 1 204 ? 22.716 0.444 -20.315 1.00 73.75 204 LEU A N 1
ATOM 1635 C CA . LEU A 1 204 ? 22.097 1.255 -21.376 1.00 73.75 204 LEU A CA 1
ATOM 1636 C C . LEU A 1 204 ? 22.634 2.696 -21.412 1.00 73.75 204 LEU A C 1
ATOM 1638 O O . LEU A 1 204 ? 22.883 3.219 -22.488 1.00 73.75 204 LEU A O 1
ATOM 1642 N N . GLY A 1 205 ? 22.856 3.312 -20.246 1.00 71.94 205 GLY A N 1
ATOM 1643 C CA . GLY A 1 205 ? 23.408 4.668 -20.162 1.00 71.94 205 GLY A CA 1
ATOM 1644 C C . GLY A 1 205 ? 24.869 4.789 -20.608 1.00 71.94 205 GLY A C 1
ATOM 1645 O O . GLY A 1 205 ? 25.268 5.861 -21.034 1.00 71.94 205 GLY A O 1
ATOM 1646 N N . GLU A 1 206 ? 25.651 3.707 -20.554 1.00 77.50 206 GLU A N 1
ATOM 1647 C CA . GLU A 1 206 ? 27.038 3.694 -21.043 1.00 77.50 206 GLU A CA 1
ATOM 1648 C C . GLU A 1 206 ? 27.077 3.644 -22.575 1.00 77.50 206 GLU A C 1
ATOM 1650 O O . GLU A 1 206 ? 27.938 4.261 -23.183 1.00 77.50 206 GLU A O 1
ATOM 1655 N N . ILE A 1 207 ? 26.112 2.971 -23.213 1.00 74.62 207 ILE A N 1
ATOM 1656 C CA . ILE A 1 207 ? 26.013 2.901 -24.681 1.00 74.62 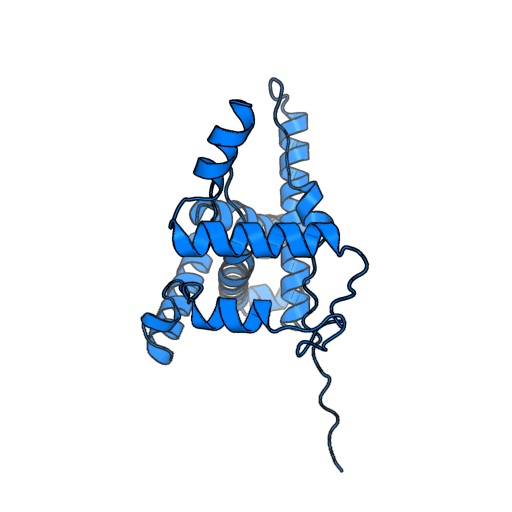207 ILE A CA 1
ATOM 1657 C C . ILE A 1 207 ? 25.584 4.246 -25.279 1.00 74.62 207 ILE A C 1
ATOM 1659 O O . ILE A 1 207 ? 26.061 4.618 -26.344 1.00 74.62 207 ILE A O 1
ATOM 1663 N N . VAL A 1 208 ? 24.704 4.983 -24.593 1.00 70.44 208 VAL A N 1
ATOM 1664 C CA . VAL A 1 208 ? 24.253 6.311 -25.048 1.00 70.44 208 VAL A CA 1
ATOM 1665 C C . VAL A 1 208 ? 25.394 7.333 -25.025 1.00 70.44 208 VAL A C 1
ATOM 1667 O O . VAL A 1 208 ? 25.440 8.206 -25.879 1.00 70.44 208 VAL A O 1
ATOM 1670 N N . ALA A 1 209 ? 26.365 7.197 -24.117 1.00 66.19 209 ALA A N 1
ATOM 1671 C CA . ALA A 1 209 ? 27.528 8.085 -24.104 1.00 66.19 209 ALA A CA 1
ATOM 1672 C C . ALA A 1 209 ? 28.354 7.999 -25.406 1.00 66.19 209 ALA A C 1
ATOM 1674 O O . ALA A 1 209 ? 28.896 9.002 -25.845 1.00 66.19 209 ALA A O 1
ATOM 1675 N N . TYR A 1 210 ? 28.375 6.836 -26.069 1.00 61.28 210 TYR A N 1
ATOM 1676 C CA . TYR A 1 210 ? 29.046 6.658 -27.363 1.00 61.28 210 TYR A CA 1
ATOM 1677 C C . TYR A 1 210 ? 28.259 7.213 -28.555 1.00 61.28 210 TYR A C 1
ATOM 1679 O O . TYR A 1 210 ? 28.839 7.407 -29.619 1.00 61.28 210 TYR A O 1
ATOM 1687 N N . SER A 1 211 ? 26.947 7.444 -28.422 1.00 57.62 211 SER A N 1
ATOM 1688 C CA . SER A 1 211 ? 26.157 8.034 -29.512 1.00 57.62 211 SER A CA 1
ATOM 1689 C C . SER A 1 211 ? 26.297 9.550 -29.614 1.00 57.62 211 SER A C 1
ATOM 1691 O O . SER A 1 211 ? 25.944 10.093 -30.651 1.00 57.62 211 SER A O 1
ATOM 1693 N N . ASP A 1 212 ? 26.807 10.211 -28.570 1.00 53.91 212 ASP A N 1
ATOM 1694 C CA . ASP A 1 212 ? 27.060 11.660 -28.567 1.00 53.91 212 ASP A CA 1
ATOM 1695 C C . ASP A 1 212 ? 28.464 12.016 -29.114 1.00 53.91 212 ASP A C 1
ATOM 1697 O O . ASP A 1 212 ? 28.774 13.191 -29.301 1.00 53.91 212 ASP A O 1
ATOM 1701 N N . GLU A 1 213 ? 29.314 11.014 -29.375 1.00 50.47 213 GLU A N 1
ATOM 1702 C CA . GLU A 1 213 ? 30.678 11.168 -29.915 1.00 50.47 213 GLU A CA 1
ATOM 1703 C C . GLU A 1 213 ? 30.773 10.928 -31.442 1.00 50.47 213 GLU A C 1
ATOM 1705 O O . GLU A 1 213 ? 31.870 10.995 -32.002 1.00 50.47 213 GLU A O 1
ATOM 1710 N N . ILE A 1 214 ? 29.646 10.664 -32.121 1.00 45.84 214 ILE A N 1
ATOM 1711 C CA . ILE A 1 214 ? 29.524 10.480 -33.586 1.00 45.84 214 ILE A CA 1
ATOM 1712 C C . ILE A 1 214 ? 28.678 11.610 -34.171 1.00 45.84 214 ILE A C 1
ATOM 1714 O O . ILE A 1 214 ? 29.090 12.167 -35.213 1.00 45.84 214 ILE A O 1
#